Protein AF-A0A5N0VEV6-F1 (afdb_monomer)

Structure (mmCIF, N/CA/C/O backbone):
data_AF-A0A5N0VEV6-F1
#
_entry.id   AF-A0A5N0VEV6-F1
#
loop_
_atom_site.group_PDB
_atom_site.id
_atom_site.type_symbol
_atom_site.label_atom_id
_atom_site.label_alt_id
_atom_site.label_comp_id
_atom_site.label_asym_id
_atom_site.label_entity_id
_atom_site.label_seq_id
_atom_site.pdbx_PDB_ins_code
_atom_site.Cartn_x
_atom_site.Cartn_y
_atom_site.Cartn_z
_atom_site.occupancy
_atom_site.B_iso_or_equiv
_atom_site.auth_seq_id
_atom_site.auth_comp_id
_atom_site.auth_asym_id
_atom_site.auth_atom_id
_atom_site.pdbx_PDB_model_num
ATOM 1 N N . MET A 1 1 ? -2.566 -21.144 -5.642 1.00 57.41 1 MET A N 1
ATOM 2 C CA . MET A 1 1 ? -1.334 -20.906 -4.843 1.00 57.41 1 MET A CA 1
ATOM 3 C C . MET A 1 1 ? -1.536 -19.805 -3.807 1.00 57.41 1 MET A C 1
ATOM 5 O O . MET A 1 1 ? -1.207 -20.046 -2.653 1.00 57.41 1 MET A O 1
ATOM 9 N N . ALA A 1 2 ? -2.101 -18.644 -4.174 1.00 65.81 2 ALA A N 1
ATOM 10 C CA . ALA A 1 2 ? -2.424 -17.577 -3.217 1.00 65.81 2 ALA A CA 1
ATOM 11 C C . ALA A 1 2 ? -3.307 -18.071 -2.053 1.00 65.81 2 ALA A C 1
ATOM 13 O O . ALA A 1 2 ? -2.994 -17.789 -0.900 1.00 65.81 2 ALA A O 1
ATOM 14 N N . ASP A 1 3 ? -4.314 -18.900 -2.342 1.00 78.81 3 ASP A N 1
ATOM 15 C CA . ASP A 1 3 ? -5.246 -19.431 -1.331 1.00 78.81 3 ASP A CA 1
ATOM 16 C C . ASP A 1 3 ? -4.568 -20.331 -0.288 1.00 78.81 3 ASP A C 1
ATOM 18 O O . ASP A 1 3 ? -4.955 -20.350 0.878 1.00 78.81 3 ASP A O 1
ATOM 22 N N . ILE A 1 4 ? -3.513 -21.056 -0.683 1.00 84.44 4 ILE A N 1
ATOM 23 C CA . ILE A 1 4 ? -2.761 -21.932 0.229 1.00 84.44 4 ILE A CA 1
ATOM 24 C C . ILE A 1 4 ? -1.964 -21.086 1.219 1.00 84.44 4 ILE A C 1
ATOM 26 O O . ILE A 1 4 ? -2.003 -21.348 2.422 1.00 84.44 4 ILE A O 1
ATOM 30 N N . ALA A 1 5 ? -1.250 -20.074 0.717 1.00 83.44 5 ALA A N 1
ATOM 31 C CA . ALA A 1 5 ? -0.452 -19.188 1.552 1.00 83.44 5 ALA A CA 1
ATOM 32 C C . ALA A 1 5 ? -1.346 -18.389 2.513 1.00 83.44 5 ALA A C 1
ATOM 34 O O . ALA A 1 5 ? -1.052 -18.338 3.708 1.00 83.44 5 ALA A O 1
ATOM 35 N N . HIS A 1 6 ? -2.473 -17.857 2.025 1.00 83.31 6 HIS A N 1
ATOM 36 C CA . HIS A 1 6 ? -3.459 -17.163 2.858 1.00 83.31 6 HIS A CA 1
ATOM 37 C C . HIS A 1 6 ? -4.039 -18.084 3.928 1.00 83.31 6 HIS A C 1
ATOM 39 O O . HIS A 1 6 ? -3.992 -17.753 5.109 1.00 83.31 6 HIS A O 1
ATOM 45 N N . GLY A 1 7 ? -4.500 -19.279 3.548 1.00 86.94 7 GLY A N 1
ATOM 46 C CA . GLY A 1 7 ? -5.037 -20.237 4.511 1.00 86.94 7 GLY A CA 1
ATOM 47 C C . GLY A 1 7 ? -4.004 -20.671 5.557 1.00 86.94 7 GLY A C 1
ATOM 48 O O . GLY A 1 7 ? -4.348 -20.888 6.717 1.00 86.94 7 GLY A O 1
ATOM 49 N N . TYR A 1 8 ? -2.729 -20.794 5.178 1.00 88.50 8 TYR A N 1
ATOM 50 C CA . TYR A 1 8 ? -1.643 -21.070 6.121 1.00 88.50 8 TYR A CA 1
ATOM 51 C C . TYR A 1 8 ? -1.421 -19.915 7.102 1.00 88.50 8 TYR A C 1
ATOM 53 O O . TYR A 1 8 ? -1.379 -20.154 8.310 1.00 88.50 8 TYR A O 1
ATOM 61 N N . ALA A 1 9 ? -1.326 -18.683 6.597 1.00 88.38 9 ALA A N 1
ATOM 62 C CA . ALA A 1 9 ? -1.167 -17.494 7.423 1.00 88.38 9 ALA A CA 1
ATOM 63 C C . ALA A 1 9 ? -2.332 -17.347 8.409 1.00 88.38 9 ALA A C 1
ATOM 65 O O . ALA A 1 9 ? -2.093 -17.254 9.612 1.00 88.38 9 ALA A O 1
ATOM 66 N N . GLN A 1 10 ? -3.572 -17.459 7.927 1.00 88.50 10 GLN A N 1
ATOM 67 C CA . GLN A 1 10 ? -4.780 -17.346 8.740 1.00 88.50 10 GLN A CA 1
ATOM 68 C C . GLN A 1 10 ? -4.780 -18.333 9.918 1.00 88.50 10 GLN A C 1
ATOM 70 O O . GLN A 1 10 ? -4.962 -17.928 11.065 1.00 88.50 10 GLN A O 1
ATOM 75 N N . ARG A 1 11 ? -4.469 -19.615 9.676 1.00 92.62 11 ARG A N 1
ATOM 76 C CA . ARG A 1 11 ? -4.406 -20.630 10.746 1.00 92.62 11 ARG A CA 1
ATOM 77 C C . ARG A 1 11 ? -3.361 -20.312 11.815 1.00 92.62 11 ARG A C 1
ATOM 79 O O . ARG A 1 11 ? -3.541 -20.679 12.976 1.00 92.62 11 ARG A O 1
ATOM 86 N N . ILE A 1 12 ? -2.248 -19.681 11.442 1.00 90.31 12 ILE A N 1
ATOM 87 C CA . ILE A 1 12 ? -1.226 -19.266 12.408 1.00 90.31 12 ILE A CA 1
ATOM 88 C C . ILE A 1 12 ? -1.699 -18.049 13.195 1.00 90.31 12 ILE A C 1
ATOM 90 O O . ILE A 1 12 ? -1.536 -18.039 14.416 1.00 90.31 12 ILE A O 1
ATOM 94 N N . GLN A 1 13 ? -2.311 -17.059 12.541 1.00 90.50 13 GLN A N 1
ATOM 95 C CA . GLN A 1 13 ? -2.856 -15.878 13.217 1.00 90.50 13 GLN A CA 1
ATOM 96 C C . GLN A 1 13 ? -3.882 -16.279 14.280 1.00 90.50 13 GLN A C 1
ATOM 98 O O . GLN A 1 13 ? -3.735 -15.899 15.440 1.00 90.50 13 GLN A O 1
ATOM 103 N N . GLU A 1 14 ? -4.836 -17.144 13.924 1.00 90.50 14 GLU A N 1
ATOM 104 C CA . GLU A 1 14 ? -5.874 -17.650 14.833 1.00 90.50 14 GLU A CA 1
ATOM 105 C C . GLU A 1 14 ? -5.291 -18.361 16.065 1.00 90.50 14 GLU A C 1
ATOM 107 O O . GLU A 1 14 ? -5.829 -18.253 17.164 1.00 90.50 14 GLU A O 1
ATOM 112 N N . ARG A 1 15 ? -4.165 -19.071 15.911 1.00 93.19 15 ARG A N 1
ATOM 113 C CA . ARG A 1 15 ? -3.530 -19.823 17.008 1.00 93.19 15 ARG A CA 1
ATOM 114 C C . ARG A 1 15 ? -2.576 -19.005 17.869 1.00 93.19 15 ARG A C 1
ATOM 116 O O . ARG A 1 15 ? -2.283 -19.409 18.990 1.00 93.19 15 ARG A O 1
ATOM 123 N N . THR A 1 16 ? -2.020 -17.920 17.338 1.00 90.75 16 THR A N 1
ATOM 124 C CA . THR A 1 16 ? -0.895 -17.208 17.973 1.00 90.75 16 THR A CA 1
ATOM 125 C C . THR A 1 16 ? -1.204 -15.765 18.346 1.00 90.75 16 THR A C 1
ATOM 127 O O . THR A 1 16 ? -0.427 -15.172 19.100 1.00 90.75 16 THR A O 1
ATOM 130 N N . GLY A 1 17 ? -2.295 -15.204 17.816 1.00 85.69 17 GLY A N 1
ATOM 131 C CA . GLY A 1 17 ? -2.634 -13.787 17.931 1.00 85.69 17 GLY A CA 1
ATOM 132 C C . GLY A 1 17 ? -1.688 -12.863 17.159 1.00 85.69 17 GLY A C 1
ATOM 133 O O . GLY A 1 17 ? -1.726 -11.654 17.359 1.00 85.69 17 GLY A O 1
ATOM 134 N N . CYS A 1 18 ? -0.803 -13.403 16.316 1.00 88.12 18 CYS A N 1
ATOM 135 C CA . CYS A 1 18 ? 0.089 -12.594 15.494 1.00 88.12 18 CYS A CA 1
ATOM 136 C C . CYS A 1 18 ? -0.667 -11.963 14.318 1.00 88.12 18 CYS A C 1
ATOM 138 O O . CYS A 1 18 ? -1.585 -12.557 13.752 1.00 88.12 18 CYS A O 1
ATOM 140 N N . ALA A 1 19 ? -0.205 -10.796 13.885 1.00 85.50 19 ALA A N 1
ATOM 141 C CA . ALA A 1 19 ? -0.491 -10.289 12.555 1.00 85.50 19 ALA A CA 1
ATOM 142 C C . ALA A 1 19 ? 0.374 -11.029 11.523 1.00 85.50 19 ALA A C 1
ATOM 144 O O . ALA A 1 19 ? 1.512 -11.407 11.824 1.00 85.50 19 ALA A O 1
ATOM 145 N N . ALA A 1 20 ? -0.156 -11.231 10.318 1.00 86.06 20 ALA A N 1
ATOM 146 C CA . ALA A 1 20 ? 0.565 -11.846 9.213 1.00 86.06 20 ALA A CA 1
ATOM 147 C C . ALA A 1 20 ? 0.584 -10.936 7.986 1.00 86.06 20 ALA A C 1
ATOM 149 O O . ALA A 1 20 ? -0.373 -10.223 7.698 1.00 86.06 20 ALA A O 1
ATOM 150 N N . THR A 1 21 ? 1.677 -11.013 7.241 1.00 83.38 21 THR A N 1
ATOM 151 C CA . THR A 1 21 ? 1.837 -10.374 5.941 1.00 83.38 21 THR A CA 1
ATOM 152 C C . THR A 1 21 ? 2.253 -11.413 4.923 1.00 83.38 21 THR A C 1
ATOM 154 O O . THR A 1 21 ? 3.132 -12.229 5.202 1.00 83.38 21 THR A O 1
ATOM 157 N N . LEU A 1 22 ? 1.673 -11.335 3.729 1.00 84.25 22 LEU A N 1
ATOM 158 C CA . LEU A 1 22 ? 2.052 -12.149 2.587 1.00 84.25 22 LEU A CA 1
ATOM 159 C C . LEU A 1 22 ? 2.628 -11.257 1.492 1.00 84.25 22 LEU A C 1
ATOM 161 O O . LEU A 1 22 ? 1.957 -10.340 1.030 1.00 84.25 22 LEU A O 1
ATOM 165 N N . ILE A 1 23 ? 3.857 -11.546 1.069 1.00 82.31 23 ILE A N 1
ATOM 166 C CA . ILE A 1 23 ? 4.528 -10.836 -0.021 1.00 82.31 23 ILE A CA 1
ATOM 167 C C . ILE A 1 23 ? 4.823 -11.848 -1.137 1.00 82.31 23 ILE A C 1
ATOM 169 O O . ILE A 1 23 ? 5.581 -12.800 -0.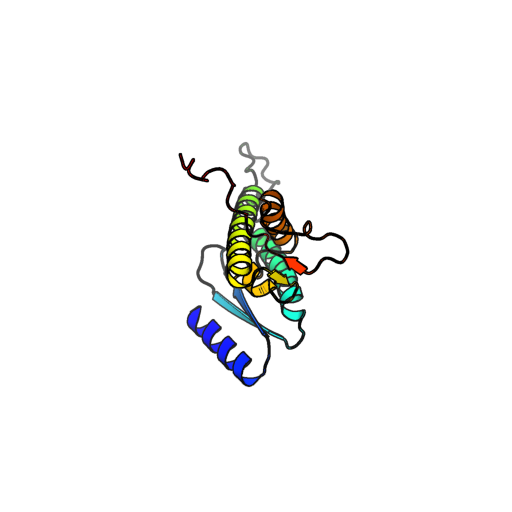914 1.00 82.31 23 ILE A O 1
ATOM 173 N N . PRO A 1 24 ? 4.231 -11.690 -2.335 1.00 80.19 24 PRO A N 1
ATOM 174 C CA . PRO A 1 24 ? 4.512 -12.576 -3.455 1.00 80.19 24 PRO A CA 1
ATOM 175 C C . PRO A 1 24 ? 5.894 -12.273 -4.040 1.00 80.19 24 PRO A C 1
ATOM 177 O O . PRO A 1 24 ? 6.145 -11.159 -4.496 1.00 80.19 24 PRO A O 1
ATOM 180 N N . VAL A 1 25 ? 6.770 -13.278 -4.106 1.00 77.81 25 VAL A N 1
ATOM 181 C CA . VAL A 1 25 ? 8.075 -13.146 -4.766 1.00 77.81 25 VAL A CA 1
ATOM 182 C C . VAL A 1 25 ? 7.988 -13.704 -6.180 1.00 77.81 25 VAL A C 1
ATOM 184 O O . VAL A 1 25 ? 7.629 -14.865 -6.385 1.00 77.81 25 VAL A O 1
ATOM 187 N N . ARG A 1 26 ? 8.291 -12.862 -7.172 1.00 75.69 26 ARG A N 1
ATOM 188 C CA . ARG A 1 26 ? 8.166 -13.179 -8.600 1.00 75.69 26 ARG A CA 1
ATOM 189 C C . ARG A 1 26 ? 9.523 -13.089 -9.291 1.00 75.69 26 ARG A C 1
ATOM 191 O O . ARG A 1 26 ? 10.266 -12.137 -9.076 1.00 75.69 26 ARG A O 1
ATOM 198 N N . ASP A 1 27 ? 9.779 -14.046 -10.178 1.00 64.88 27 ASP A N 1
ATOM 199 C CA . ASP A 1 27 ? 10.958 -14.074 -11.059 1.00 64.88 27 ASP A CA 1
ATOM 200 C C . ASP A 1 27 ? 10.963 -12.903 -12.058 1.00 64.88 27 ASP A C 1
ATOM 202 O O . ASP A 1 27 ? 11.986 -12.305 -12.358 1.00 64.88 27 ASP A O 1
ATOM 206 N N . ARG A 1 28 ? 9.775 -12.549 -12.564 1.00 65.19 28 ARG A N 1
ATOM 207 C CA . ARG A 1 28 ? 9.528 -11.372 -13.406 1.00 65.19 28 ARG A CA 1
ATOM 208 C C . ARG A 1 28 ? 8.205 -10.741 -12.996 1.00 65.19 28 ARG A C 1
ATOM 210 O O . ARG A 1 28 ? 7.294 -11.470 -12.601 1.00 65.19 28 ARG A O 1
ATOM 217 N N . ALA A 1 29 ? 8.069 -9.423 -13.142 1.00 60.88 29 ALA A N 1
ATOM 218 C CA . ALA A 1 29 ? 6.907 -8.660 -12.665 1.00 60.88 29 ALA A CA 1
ATOM 219 C C . ALA A 1 29 ? 5.543 -9.266 -13.072 1.00 60.88 29 ALA A C 1
ATOM 221 O O . ALA A 1 29 ? 4.612 -9.298 -12.263 1.00 60.88 29 ALA A O 1
ATOM 222 N N . HIS A 1 30 ? 5.460 -9.825 -14.285 1.00 62.53 30 HIS A N 1
ATOM 223 C CA . HIS A 1 30 ? 4.235 -10.373 -14.883 1.00 62.53 30 HIS A CA 1
ATOM 224 C C . HIS A 1 30 ? 4.045 -11.894 -14.712 1.00 62.53 30 HIS A C 1
ATOM 226 O O . HIS A 1 30 ? 3.101 -12.456 -15.261 1.00 62.53 30 HIS A O 1
ATOM 232 N N . LYS A 1 31 ? 4.934 -12.594 -13.993 1.00 69.75 31 LYS A N 1
ATOM 233 C CA . LYS A 1 31 ? 4.826 -14.048 -13.775 1.00 69.75 31 LYS A CA 1
ATOM 234 C C . LYS A 1 31 ? 4.126 -14.383 -12.456 1.00 69.75 31 LYS A C 1
ATOM 236 O O . LYS A 1 31 ? 4.078 -13.572 -11.533 1.00 69.75 31 LYS A O 1
ATOM 241 N N . GLN A 1 32 ? 3.611 -15.613 -12.358 1.00 70.00 32 GLN A N 1
ATOM 242 C CA . GLN A 1 32 ? 3.090 -16.140 -11.095 1.00 70.00 32 GLN A CA 1
ATOM 243 C C . GLN A 1 32 ? 4.185 -16.138 -10.008 1.00 70.00 32 GLN A C 1
ATOM 245 O O . GLN A 1 32 ? 5.363 -16.308 -10.340 1.00 70.00 32 GLN A O 1
ATOM 250 N N . PRO A 1 33 ? 3.825 -15.954 -8.722 1.00 74.25 33 PRO A N 1
ATOM 251 C CA . PRO A 1 33 ? 4.792 -16.008 -7.628 1.00 74.25 33 PRO A CA 1
ATOM 252 C C . PRO A 1 33 ? 5.513 -17.360 -7.594 1.00 74.25 33 PRO A C 1
ATOM 254 O O . PRO A 1 33 ? 4.857 -18.401 -7.613 1.00 74.25 33 PRO A O 1
ATOM 257 N N . LEU A 1 34 ? 6.846 -17.338 -7.512 1.00 81.06 34 LEU A N 1
ATOM 258 C CA . LEU A 1 34 ? 7.659 -18.540 -7.291 1.00 81.06 34 LEU A CA 1
ATOM 259 C C . LEU A 1 34 ? 7.436 -19.079 -5.877 1.00 81.06 34 LEU A C 1
ATOM 261 O O . LEU A 1 34 ? 7.321 -20.283 -5.665 1.00 81.06 34 LEU A O 1
ATOM 265 N N . TYR A 1 35 ? 7.366 -18.165 -4.913 1.00 82.88 35 TYR A N 1
ATOM 266 C CA . TYR A 1 35 ? 7.065 -18.450 -3.521 1.00 82.88 35 TYR A CA 1
ATOM 267 C C . TYR A 1 35 ? 6.449 -17.220 -2.850 1.00 82.88 35 TYR A C 1
ATOM 269 O O . TYR A 1 35 ? 6.439 -16.113 -3.397 1.00 82.88 35 TYR A O 1
ATOM 277 N N . TRP A 1 36 ? 5.915 -17.435 -1.652 1.00 84.06 36 TRP A N 1
ATOM 278 C CA . TRP A 1 36 ? 5.358 -16.388 -0.807 1.00 84.06 36 TRP A CA 1
ATOM 279 C C . TRP A 1 36 ? 6.253 -16.208 0.407 1.00 84.06 36 TRP A C 1
ATOM 281 O O . TRP A 1 36 ? 6.508 -17.167 1.136 1.00 84.06 36 TRP A O 1
ATOM 291 N N . LEU A 1 37 ? 6.719 -14.983 0.629 1.00 86.56 37 LEU A N 1
ATOM 292 C CA . LEU A 1 37 ? 7.338 -14.621 1.891 1.00 86.56 37 LEU A CA 1
ATOM 293 C C . LEU A 1 37 ? 6.215 -14.311 2.879 1.00 86.56 37 LEU A C 1
ATOM 295 O O . LEU A 1 37 ? 5.379 -13.444 2.623 1.00 86.56 37 LEU A O 1
ATOM 299 N N . VAL A 1 38 ? 6.186 -15.050 3.987 1.00 87.62 38 VAL A N 1
ATOM 300 C CA . VAL A 1 38 ? 5.190 -14.869 5.044 1.00 87.62 38 VAL A CA 1
ATOM 301 C C . VAL A 1 38 ? 5.897 -14.359 6.289 1.00 87.62 38 VAL A C 1
ATOM 303 O O . VAL A 1 38 ? 6.780 -15.027 6.826 1.00 87.62 38 VAL A O 1
ATOM 306 N N . HIS A 1 39 ? 5.511 -13.171 6.736 1.00 88.50 39 HIS A N 1
ATOM 307 C CA . HIS A 1 39 ? 6.042 -12.543 7.939 1.00 88.50 39 HIS A CA 1
ATOM 308 C C . HIS A 1 39 ? 4.968 -12.533 9.026 1.00 88.50 39 HIS A C 1
ATOM 310 O O . HIS A 1 39 ? 3.830 -12.154 8.759 1.00 88.50 39 HIS A O 1
ATOM 316 N N . PHE A 1 40 ? 5.336 -12.931 10.245 1.00 89.62 40 PHE A N 1
ATOM 317 C CA . PHE A 1 40 ? 4.457 -12.902 11.411 1.00 89.62 40 PHE A CA 1
ATOM 318 C C . PHE A 1 40 ? 5.031 -11.974 12.470 1.00 89.62 40 PHE A C 1
ATOM 320 O O . PHE A 1 40 ? 6.211 -12.064 12.802 1.00 89.62 40 PHE A O 1
ATOM 327 N N . THR A 1 41 ? 4.190 -11.121 13.043 1.00 89.44 41 THR A N 1
ATOM 328 C CA . THR A 1 41 ? 4.606 -10.194 14.096 1.00 89.44 41 THR A CA 1
ATOM 329 C C . THR A 1 41 ? 3.522 -10.013 15.146 1.00 89.44 41 THR A C 1
ATOM 331 O O . THR A 1 41 ? 2.331 -10.061 14.850 1.00 89.44 41 THR A O 1
ATOM 334 N N . ARG A 1 42 ? 3.947 -9.811 16.395 1.00 87.81 42 ARG A N 1
ATOM 335 C CA . ARG A 1 42 ? 3.076 -9.368 17.495 1.00 87.81 42 ARG A CA 1
ATOM 336 C C . ARG A 1 42 ? 3.164 -7.867 17.735 1.00 87.81 42 ARG A C 1
ATOM 338 O O . ARG A 1 42 ? 2.355 -7.327 18.478 1.00 87.81 42 ARG A O 1
ATOM 345 N N . HIS A 1 43 ? 4.173 -7.214 17.162 1.00 85.19 43 HIS A N 1
ATOM 346 C CA . HIS A 1 43 ? 4.348 -5.783 17.332 1.00 85.19 43 HIS A CA 1
ATOM 347 C C . HIS A 1 43 ? 3.310 -5.054 16.470 1.00 85.19 43 HIS A C 1
ATOM 349 O O . HIS A 1 43 ? 3.230 -5.377 15.280 1.00 85.19 43 HIS A O 1
ATOM 355 N N . PRO A 1 44 ? 2.560 -4.077 17.015 1.00 74.25 44 PRO A N 1
ATOM 356 C CA . PRO A 1 44 ? 1.525 -3.356 16.265 1.00 74.25 44 PRO A CA 1
ATOM 357 C C . PRO A 1 44 ? 2.088 -2.736 14.979 1.00 74.25 44 PRO A C 1
ATOM 359 O O . PRO A 1 44 ? 1.544 -2.926 13.896 1.00 74.25 44 PRO A O 1
ATOM 362 N N . ASP A 1 45 ? 3.273 -2.134 15.073 1.00 81.19 45 ASP A N 1
ATOM 363 C CA . ASP A 1 45 ? 3.917 -1.484 13.925 1.00 81.19 45 ASP A CA 1
ATOM 364 C C . ASP A 1 45 ? 4.652 -2.456 12.991 1.00 81.19 45 ASP A C 1
ATOM 366 O O . ASP A 1 45 ? 5.211 -2.050 11.975 1.00 81.19 45 ASP A O 1
ATOM 370 N N . GLY A 1 46 ? 4.713 -3.750 13.315 1.00 83.94 46 GLY A N 1
ATOM 371 C CA . GLY A 1 46 ? 5.537 -4.698 12.564 1.00 83.94 46 GLY A CA 1
ATOM 372 C C . GLY A 1 46 ? 5.124 -4.819 11.093 1.00 83.94 46 GLY A C 1
ATOM 373 O O . GLY A 1 46 ? 5.982 -4.994 10.228 1.00 83.94 46 GLY A O 1
ATOM 374 N N . LEU A 1 47 ? 3.825 -4.674 10.806 1.00 83.12 47 LEU A N 1
ATOM 375 C CA . LEU A 1 47 ? 3.288 -4.641 9.441 1.00 83.12 47 LEU A CA 1
ATOM 376 C C . LEU A 1 47 ? 3.745 -3.393 8.675 1.00 83.12 47 LEU A C 1
ATOM 378 O O . LEU A 1 47 ? 4.064 -3.469 7.490 1.00 83.12 47 LEU A O 1
ATOM 382 N N . TRP A 1 48 ? 3.804 -2.250 9.358 1.00 84.50 48 TRP A N 1
ATOM 383 C CA . TRP A 1 48 ? 4.224 -0.984 8.768 1.00 84.50 48 TRP A CA 1
ATOM 384 C C . TRP A 1 48 ? 5.677 -1.049 8.291 1.00 84.50 48 TRP A C 1
ATOM 386 O O . TRP A 1 48 ? 5.979 -0.741 7.138 1.00 84.50 48 TRP A O 1
ATOM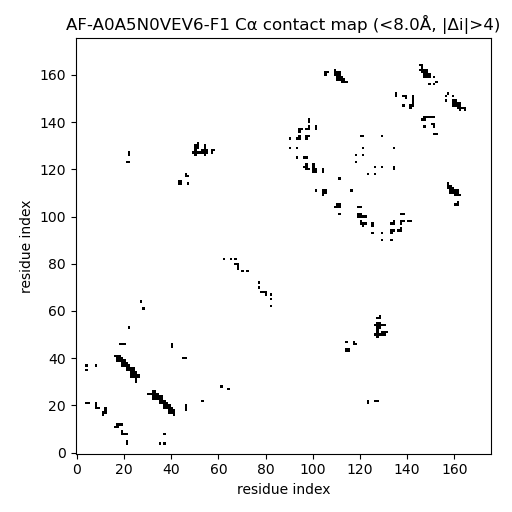 396 N N . TRP A 1 49 ? 6.571 -1.525 9.158 1.00 86.44 49 TRP A N 1
ATOM 397 C CA . TRP A 1 49 ? 8.001 -1.592 8.862 1.00 86.44 49 TRP A CA 1
ATOM 398 C C . TRP A 1 49 ? 8.338 -2.617 7.782 1.00 86.44 49 TRP A C 1
ATOM 400 O O . TRP A 1 49 ? 9.128 -2.322 6.883 1.00 86.44 49 TRP A O 1
ATOM 410 N N . ILE A 1 50 ? 7.726 -3.808 7.831 1.00 87.75 50 ILE A N 1
ATOM 411 C CA . ILE A 1 50 ? 8.006 -4.840 6.827 1.00 87.75 50 ILE A CA 1
ATOM 412 C C . ILE A 1 50 ? 7.530 -4.413 5.437 1.00 87.75 50 ILE A C 1
ATOM 414 O O . ILE A 1 50 ? 8.196 -4.725 4.452 1.00 87.75 50 ILE A O 1
ATOM 418 N N . ARG A 1 51 ? 6.427 -3.656 5.344 1.00 88.12 51 ARG A N 1
ATOM 419 C CA . ARG A 1 51 ? 5.956 -3.087 4.078 1.00 88.12 51 ARG A CA 1
ATOM 420 C C . ARG A 1 51 ? 7.008 -2.171 3.461 1.00 88.12 51 ARG A C 1
ATOM 422 O O . ARG A 1 51 ? 7.331 -2.356 2.292 1.00 88.12 51 ARG A O 1
ATOM 429 N N . ASP A 1 52 ? 7.524 -1.199 4.218 1.00 87.19 52 ASP A N 1
ATOM 430 C CA . ASP A 1 52 ? 8.497 -0.229 3.687 1.00 87.19 52 ASP A CA 1
ATOM 431 C C . ASP A 1 52 ? 9.789 -0.922 3.234 1.00 87.19 52 ASP A C 1
ATOM 433 O O . ASP A 1 52 ? 10.280 -0.681 2.130 1.00 87.19 52 ASP A O 1
ATOM 437 N N . ALA A 1 53 ? 10.292 -1.859 4.044 1.00 89.50 53 ALA A N 1
ATOM 438 C CA . ALA A 1 53 ? 11.459 -2.659 3.687 1.00 89.50 53 ALA A CA 1
ATOM 439 C C . ALA A 1 53 ? 11.222 -3.485 2.409 1.00 89.50 53 ALA A C 1
ATOM 441 O O . ALA A 1 53 ? 12.071 -3.502 1.516 1.00 89.50 53 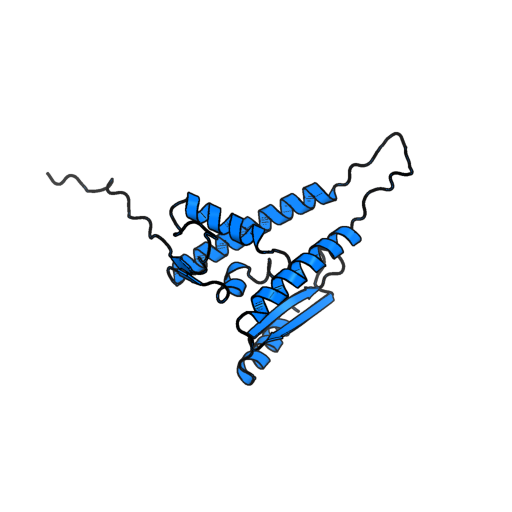ALA A O 1
ATOM 442 N N . ALA A 1 54 ? 10.058 -4.132 2.294 1.00 88.94 54 ALA A N 1
ATOM 443 C CA . ALA A 1 54 ? 9.694 -4.922 1.123 1.00 88.94 54 ALA A CA 1
ATOM 444 C C . ALA A 1 54 ? 9.536 -4.059 -0.137 1.00 88.94 54 ALA A C 1
ATOM 446 O O . ALA A 1 54 ? 10.055 -4.440 -1.182 1.00 88.94 54 ALA A O 1
ATOM 447 N N . ALA A 1 55 ? 8.910 -2.882 -0.036 1.00 88.81 55 ALA A N 1
ATOM 448 C CA . ALA A 1 55 ? 8.738 -1.956 -1.157 1.00 88.81 55 ALA A CA 1
ATOM 449 C C . ALA A 1 55 ? 10.084 -1.488 -1.728 1.00 88.81 55 ALA A C 1
ATOM 451 O O . ALA A 1 55 ? 10.284 -1.513 -2.944 1.00 88.81 55 ALA A O 1
ATOM 452 N N . ARG A 1 56 ? 11.041 -1.143 -0.855 1.00 90.00 56 ARG A N 1
ATOM 453 C CA . ARG A 1 56 ? 12.412 -0.783 -1.255 1.00 90.00 56 ARG A CA 1
ATOM 454 C C . ARG A 1 56 ? 13.118 -1.942 -1.948 1.00 90.00 56 ARG A C 1
ATOM 456 O O . ARG A 1 56 ? 13.654 -1.768 -3.036 1.00 90.00 56 ARG A O 1
ATOM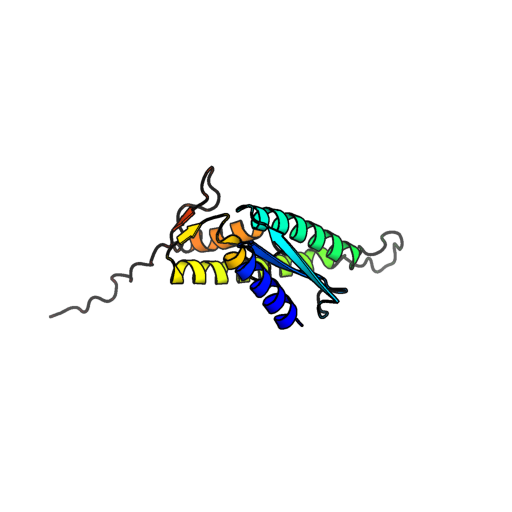 463 N N . ALA A 1 57 ? 13.077 -3.130 -1.346 1.00 88.69 57 ALA A N 1
ATOM 464 C CA . ALA A 1 57 ? 13.684 -4.320 -1.935 1.00 88.69 57 ALA A CA 1
ATOM 465 C C . ALA A 1 57 ? 13.057 -4.666 -3.297 1.00 88.69 57 ALA A C 1
ATOM 467 O O . ALA A 1 57 ? 13.766 -5.047 -4.225 1.00 88.69 57 ALA A O 1
ATOM 468 N N . ALA A 1 58 ? 11.740 -4.501 -3.439 1.00 87.06 58 ALA A N 1
ATOM 469 C CA . ALA A 1 58 ? 11.033 -4.760 -4.683 1.00 87.06 58 ALA A CA 1
ATOM 470 C C . ALA A 1 58 ? 11.410 -3.754 -5.783 1.00 87.06 58 ALA A C 1
ATOM 472 O O . ALA A 1 58 ? 11.573 -4.163 -6.931 1.00 87.06 58 ALA A O 1
ATOM 473 N N . ALA A 1 59 ? 11.587 -2.472 -5.448 1.00 88.38 59 ALA A N 1
ATOM 474 C CA . ALA A 1 59 ? 12.060 -1.457 -6.390 1.00 88.38 59 ALA A CA 1
ATOM 475 C C . ALA A 1 59 ? 13.474 -1.773 -6.907 1.00 88.38 59 ALA A C 1
ATOM 477 O O . ALA A 1 59 ? 13.689 -1.804 -8.119 1.00 88.38 59 ALA A O 1
ATOM 478 N N . GLU A 1 60 ? 14.403 -2.105 -6.005 1.00 89.06 60 GLU A N 1
ATOM 479 C CA . GLU A 1 60 ? 15.767 -2.516 -6.366 1.00 89.06 60 GLU A CA 1
ATOM 480 C C . GLU A 1 60 ? 15.772 -3.789 -7.221 1.00 89.06 60 GLU A C 1
ATOM 482 O O . GLU A 1 60 ? 16.461 -3.863 -8.238 1.00 89.06 60 GLU A O 1
ATOM 487 N N . TRP A 1 61 ? 14.951 -4.783 -6.866 1.00 85.56 61 TRP A N 1
ATOM 488 C CA . TRP A 1 61 ? 14.818 -6.011 -7.649 1.00 85.56 61 TRP A CA 1
ATOM 489 C C . TRP A 1 61 ? 14.300 -5.740 -9.063 1.00 85.56 61 TRP A C 1
ATOM 491 O O . TRP A 1 61 ? 14.860 -6.243 -10.035 1.00 85.56 61 TRP A O 1
ATOM 501 N N . ARG A 1 62 ? 13.261 -4.907 -9.203 1.00 87.12 62 ARG A N 1
ATOM 502 C CA . ARG A 1 62 ? 12.744 -4.513 -10.520 1.00 87.12 62 ARG A CA 1
ATOM 503 C C . ARG A 1 62 ? 13.818 -3.822 -11.351 1.00 87.12 62 ARG A C 1
ATOM 505 O O . ARG A 1 62 ? 13.942 -4.140 -12.533 1.00 87.12 62 ARG A O 1
ATOM 512 N N . ARG A 1 63 ? 14.606 -2.932 -10.738 1.00 88.00 63 ARG A N 1
ATOM 513 C CA . ARG A 1 63 ? 15.714 -2.256 -11.417 1.00 88.00 63 ARG A CA 1
ATOM 514 C C . ARG A 1 63 ? 16.792 -3.239 -11.860 1.00 88.00 63 ARG A C 1
ATOM 516 O O . ARG A 1 63 ? 17.262 -3.158 -12.987 1.00 88.00 63 ARG A O 1
ATOM 523 N N . TYR A 1 64 ? 17.137 -4.204 -11.017 1.00 85.44 64 TYR A N 1
ATOM 524 C CA . TYR A 1 64 ? 18.087 -5.258 -11.365 1.00 85.44 64 TYR A CA 1
ATOM 525 C C . TYR A 1 64 ? 17.605 -6.125 -12.541 1.00 85.44 64 TYR A C 1
ATOM 527 O O . TYR A 1 64 ? 18.397 -6.483 -13.408 1.00 85.44 64 TYR A O 1
ATOM 535 N N . CYS A 1 65 ? 16.308 -6.440 -12.609 1.00 80.88 65 CYS A N 1
ATOM 536 C CA . CYS A 1 65 ? 15.730 -7.206 -13.718 1.00 80.88 65 CYS A CA 1
ATOM 537 C C . CYS A 1 65 ? 15.662 -6.437 -15.048 1.00 80.88 65 CYS A C 1
ATOM 539 O O . CYS A 1 65 ? 15.527 -7.072 -16.094 1.00 80.88 65 CYS A O 1
ATOM 541 N N . SER A 1 66 ? 15.715 -5.105 -15.009 1.00 82.38 66 SER A N 1
ATOM 542 C CA . SER A 1 66 ? 15.709 -4.222 -16.178 1.00 82.38 6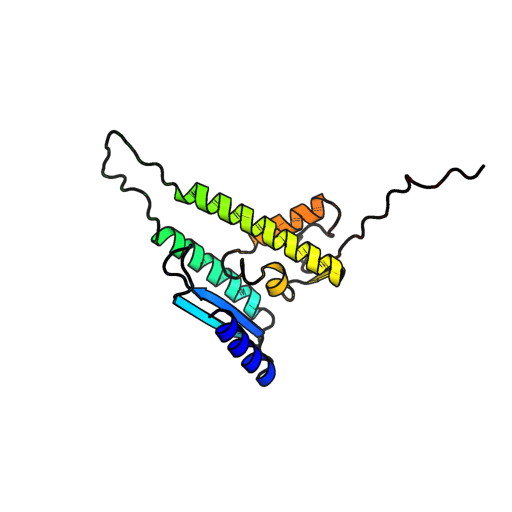6 SER A CA 1
ATOM 543 C C . SER A 1 66 ? 16.870 -3.230 -16.062 1.00 82.38 66 SER A C 1
ATOM 545 O O . SER A 1 66 ? 16.647 -2.044 -15.771 1.00 82.38 66 SER A O 1
ATOM 547 N N . PRO A 1 67 ? 18.117 -3.721 -16.206 1.00 80.25 67 PRO A N 1
ATOM 548 C CA . PRO A 1 67 ? 19.289 -2.870 -16.112 1.00 80.25 67 PRO A CA 1
ATOM 549 C C . PRO A 1 67 ? 19.260 -1.821 -17.232 1.00 80.25 67 PRO A C 1
ATOM 551 O O . PRO A 1 67 ? 18.684 -2.077 -18.294 1.00 80.25 67 PRO A O 1
ATOM 554 N N . PRO A 1 68 ? 19.861 -0.641 -17.003 1.00 81.31 68 PRO A N 1
ATOM 555 C CA . PRO A 1 68 ? 19.952 0.374 -18.039 1.00 81.31 68 PRO A CA 1
ATOM 556 C C . PRO A 1 68 ? 20.686 -0.184 -19.270 1.00 81.31 68 PRO A C 1
ATOM 558 O O . PRO A 1 68 ? 21.555 -1.047 -19.119 1.00 81.31 68 PRO A O 1
ATOM 561 N N . PRO A 1 69 ? 20.356 0.300 -20.477 1.00 77.81 69 PRO A N 1
ATOM 562 C CA . PRO A 1 69 ? 21.073 -0.076 -21.688 1.00 77.81 69 PRO A CA 1
ATOM 563 C C . PRO A 1 69 ? 22.559 0.297 -21.573 1.00 77.81 69 PRO A C 1
ATOM 565 O O . PRO A 1 69 ? 22.899 1.333 -20.997 1.00 77.81 69 PRO A O 1
ATOM 568 N N . ASP A 1 70 ? 23.443 -0.552 -22.109 1.00 73.56 70 ASP A N 1
ATOM 569 C CA . ASP A 1 70 ? 24.894 -0.333 -22.071 1.00 73.56 70 ASP A CA 1
ATOM 570 C C . ASP A 1 70 ? 25.261 0.977 -22.779 1.00 73.56 70 ASP A C 1
ATOM 572 O O . ASP A 1 70 ? 25.146 1.100 -23.999 1.00 73.56 70 ASP A O 1
ATOM 576 N N . THR A 1 71 ? 25.759 1.950 -22.016 1.00 62.84 71 THR A N 1
ATOM 577 C CA . THR A 1 71 ? 26.188 3.256 -22.540 1.00 62.84 71 THR A CA 1
ATOM 578 C C . THR A 1 71 ? 27.533 3.204 -23.270 1.00 62.84 71 THR A C 1
ATOM 580 O O . THR A 1 71 ? 27.950 4.207 -23.838 1.00 62.84 71 THR A O 1
ATOM 583 N N . GLU A 1 72 ? 28.233 2.063 -23.257 1.00 58.72 72 GLU A N 1
ATOM 584 C CA . GLU A 1 72 ? 29.512 1.879 -23.964 1.00 58.72 72 GLU A CA 1
ATOM 585 C C . GLU A 1 72 ? 29.343 1.563 -25.458 1.00 58.72 72 GLU A C 1
ATOM 587 O O . GLU A 1 72 ? 30.285 1.716 -26.236 1.00 58.72 72 GLU A O 1
ATOM 592 N N . GLN A 1 73 ? 28.145 1.161 -25.890 1.00 53.94 73 GLN A N 1
ATOM 593 C CA . GLN A 1 73 ? 27.818 1.051 -27.307 1.00 53.94 73 GLN A CA 1
ATOM 594 C C . GLN A 1 73 ? 27.202 2.369 -27.770 1.00 53.94 73 GLN A C 1
ATOM 596 O O . GLN A 1 73 ? 25.986 2.494 -27.896 1.00 53.94 73 GLN A O 1
ATOM 601 N N . ASP A 1 74 ? 28.068 3.347 -28.041 1.00 52.03 74 ASP A N 1
ATOM 602 C CA . ASP A 1 74 ? 27.747 4.633 -28.678 1.00 52.03 74 ASP A CA 1
ATOM 603 C C . ASP A 1 74 ? 27.394 4.411 -30.169 1.00 52.03 74 ASP A C 1
ATOM 605 O O . ASP A 1 74 ? 28.048 4.872 -31.106 1.00 52.03 74 ASP A O 1
ATOM 609 N N . GLY A 1 75 ? 26.409 3.542 -30.399 1.00 60.66 75 GLY A N 1
ATOM 610 C CA . GLY A 1 75 ? 25.836 3.239 -31.696 1.00 60.66 75 GLY A CA 1
ATOM 611 C C . GLY A 1 75 ? 24.744 4.245 -32.039 1.00 60.66 75 GLY A C 1
ATOM 612 O O . GLY A 1 75 ? 24.123 4.841 -31.166 1.00 60.66 75 GLY A O 1
ATOM 613 N N . LEU A 1 76 ? 24.457 4.379 -33.334 1.00 58.31 76 LEU A N 1
ATOM 614 C CA . LEU A 1 76 ? 23.482 5.312 -33.924 1.00 58.31 76 LEU A CA 1
ATOM 615 C C . LEU A 1 76 ? 22.049 5.230 -33.335 1.00 58.31 76 LEU A C 1
ATOM 617 O O . LEU A 1 76 ? 21.214 6.080 -33.633 1.00 58.31 76 LEU A O 1
ATOM 621 N N . PHE A 1 77 ? 21.768 4.228 -32.498 1.00 61.81 77 PHE A N 1
ATOM 622 C CA . PHE A 1 77 ? 20.531 4.057 -31.745 1.00 61.81 77 PHE A CA 1
ATOM 623 C C . PHE A 1 77 ? 20.850 3.952 -30.248 1.00 61.81 77 PHE A C 1
ATOM 625 O O . PHE A 1 77 ? 20.900 2.851 -29.700 1.00 61.81 77 PHE A O 1
ATOM 632 N N . SER A 1 78 ? 21.070 5.087 -29.579 1.00 60.16 78 SER A N 1
ATOM 633 C CA . SER A 1 78 ? 21.046 5.125 -28.114 1.00 60.16 78 SER A CA 1
ATOM 634 C C . SER A 1 78 ? 19.644 4.716 -27.661 1.00 60.16 78 SER A C 1
ATOM 636 O O . SER A 1 78 ? 18.671 5.431 -27.903 1.00 60.16 78 SER A O 1
ATOM 638 N N . LEU A 1 79 ? 19.520 3.530 -27.070 1.00 68.88 79 LEU A N 1
ATOM 639 C CA . LEU A 1 79 ? 18.262 3.076 -26.491 1.00 68.88 79 LEU A CA 1
ATOM 640 C C . LEU A 1 79 ? 18.031 3.864 -25.201 1.00 68.88 79 LEU A C 1
ATOM 642 O O . LEU A 1 79 ? 18.881 3.862 -24.314 1.00 68.88 79 LEU A O 1
ATOM 646 N N . GLU A 1 80 ? 16.904 4.565 -25.112 1.00 80.00 80 GLU A N 1
ATOM 647 C CA . GLU A 1 80 ? 16.470 5.179 -23.861 1.00 80.00 80 GLU A CA 1
ATOM 648 C C . GLU A 1 80 ? 16.035 4.077 -22.890 1.00 80.00 80 GLU A C 1
ATOM 650 O O . GLU A 1 80 ? 15.427 3.084 -23.292 1.00 80.00 80 GLU A O 1
ATOM 655 N N . ASP A 1 81 ? 16.382 4.230 -21.616 1.00 84.75 81 ASP A N 1
ATOM 656 C CA . ASP A 1 81 ? 15.982 3.298 -20.569 1.00 84.75 81 ASP A CA 1
ATOM 657 C C . ASP A 1 81 ? 14.467 3.415 -20.326 1.00 84.75 81 ASP A C 1
ATOM 659 O O . ASP A 1 81 ? 14.024 4.457 -19.841 1.00 84.75 81 ASP A O 1
ATOM 663 N N . PRO A 1 82 ? 13.651 2.387 -20.628 1.00 83.38 82 PRO A N 1
ATOM 664 C CA . PRO A 1 82 ? 12.203 2.465 -20.439 1.00 83.38 82 PRO A CA 1
ATOM 665 C C . PRO A 1 82 ? 11.795 2.368 -18.960 1.00 83.38 82 PRO A C 1
ATOM 667 O O . PRO A 1 82 ? 10.659 2.687 -18.605 1.00 83.38 82 PRO A O 1
ATOM 670 N N . PHE A 1 83 ? 12.707 1.939 -18.079 1.00 87.06 83 PHE A N 1
ATOM 671 C CA . PHE A 1 83 ? 12.408 1.642 -16.681 1.00 87.06 83 PHE A CA 1
ATOM 672 C C . PHE A 1 83 ? 11.763 2.803 -15.902 1.00 87.06 83 PHE A C 1
ATOM 674 O O . PHE A 1 83 ? 10.807 2.543 -15.168 1.00 87.06 83 PHE A O 1
ATOM 681 N N . PRO A 1 84 ? 12.218 4.070 -16.019 1.00 88.75 84 PRO A N 1
ATOM 682 C CA . PRO A 1 84 ? 11.623 5.176 -15.272 1.00 88.75 84 PRO A CA 1
ATOM 683 C C . PRO A 1 84 ? 10.151 5.413 -15.623 1.00 88.75 84 PRO A C 1
ATOM 685 O O . PRO A 1 84 ? 9.344 5.593 -14.712 1.00 88.75 84 PRO A O 1
ATOM 688 N N . ALA A 1 85 ? 9.798 5.361 -16.911 1.00 87.81 85 ALA A N 1
ATOM 689 C CA . ALA A 1 85 ? 8.423 5.552 -17.371 1.00 87.81 85 ALA A CA 1
ATOM 690 C C . ALA A 1 85 ? 7.517 4.398 -16.912 1.00 87.81 85 ALA A C 1
ATOM 692 O O . ALA A 1 85 ? 6.451 4.632 -16.346 1.00 87.81 85 ALA A O 1
ATOM 693 N N . GLU A 1 86 ? 7.977 3.149 -17.052 1.00 88.50 86 GLU A N 1
ATOM 694 C CA . GLU A 1 86 ? 7.233 1.985 -16.554 1.00 88.50 86 GLU A CA 1
ATOM 695 C C . GLU A 1 86 ? 7.013 2.033 -15.035 1.00 88.50 86 GLU A C 1
ATOM 697 O O . GLU A 1 86 ? 5.962 1.631 -14.528 1.00 88.50 86 GLU A O 1
ATOM 702 N N . GLU A 1 87 ? 8.013 2.483 -14.274 1.00 89.06 87 GLU A N 1
ATOM 703 C CA . GLU A 1 87 ? 7.897 2.586 -12.822 1.00 89.06 87 GLU A CA 1
ATOM 704 C C . GLU A 1 87 ? 6.966 3.738 -12.414 1.00 89.06 87 GLU A C 1
ATOM 706 O O . GLU A 1 87 ? 6.246 3.605 -11.425 1.00 89.06 87 GLU A O 1
ATOM 711 N N . GLU A 1 88 ? 6.913 4.834 -13.173 1.00 90.69 88 GLU A N 1
ATOM 712 C CA . GLU A 1 88 ? 5.942 5.913 -12.961 1.00 90.69 88 GLU A CA 1
ATOM 713 C C . GLU A 1 88 ? 4.499 5.436 -13.189 1.00 90.69 88 GLU A C 1
ATOM 715 O O . GLU A 1 88 ? 3.644 5.646 -12.324 1.00 90.69 88 GLU A O 1
ATOM 720 N N . GLU A 1 89 ? 4.235 4.710 -14.278 1.00 91.56 89 GLU A N 1
ATOM 721 C CA . GLU A 1 89 ? 2.919 4.114 -14.555 1.00 91.56 89 GLU A CA 1
ATOM 722 C C . GLU A 1 89 ? 2.478 3.148 -13.443 1.00 91.56 89 GLU A C 1
ATOM 724 O O . GLU A 1 89 ? 1.324 3.161 -12.993 1.00 91.56 89 GLU A O 1
ATOM 729 N N . ARG A 1 90 ? 3.409 2.329 -12.935 1.00 91.12 90 ARG A N 1
ATOM 730 C CA . ARG A 1 90 ? 3.150 1.442 -11.790 1.00 91.12 90 ARG A CA 1
ATOM 731 C C . ARG A 1 90 ? 2.835 2.231 -10.526 1.00 91.12 90 ARG A C 1
ATOM 733 O O . ARG A 1 90 ? 1.879 1.895 -9.831 1.00 91.12 90 ARG A O 1
ATOM 740 N N . GLN A 1 91 ? 3.609 3.276 -10.236 1.00 93.00 91 GLN A N 1
ATOM 741 C CA . GLN A 1 91 ? 3.378 4.135 -9.075 1.00 93.00 91 GLN A CA 1
ATOM 742 C C . GLN A 1 91 ? 2.007 4.813 -9.144 1.00 93.00 91 GLN A C 1
ATOM 744 O O . GLN A 1 91 ? 1.313 4.848 -8.128 1.00 93.00 91 GLN A O 1
ATOM 749 N N . ALA A 1 92 ? 1.591 5.290 -10.320 1.00 94.19 92 ALA A N 1
ATOM 750 C CA . ALA A 1 92 ? 0.255 5.842 -10.530 1.00 94.19 92 ALA A CA 1
ATOM 751 C C . ALA A 1 92 ? -0.834 4.793 -10.248 1.00 94.19 92 ALA A C 1
ATOM 753 O O . ALA A 1 92 ? -1.730 5.042 -9.443 1.00 94.19 92 ALA A O 1
ATOM 754 N N . THR A 1 93 ? -0.675 3.585 -10.796 1.00 94.69 93 THR A N 1
ATOM 755 C CA . THR A 1 93 ? -1.598 2.463 -10.561 1.00 94.69 93 THR A CA 1
ATOM 756 C C . THR A 1 93 ? -1.720 2.120 -9.071 1.00 94.69 93 THR A C 1
ATOM 758 O O . THR A 1 93 ? -2.816 1.868 -8.573 1.00 94.69 93 THR A O 1
ATOM 761 N N . TRP A 1 94 ? -0.614 2.119 -8.319 1.00 94.94 94 TRP A N 1
ATOM 762 C CA . TRP A 1 94 ? -0.660 1.853 -6.877 1.00 94.94 94 TRP A CA 1
ATOM 763 C C . TRP A 1 94 ? -1.413 2.932 -6.110 1.00 94.94 94 TRP A C 1
ATOM 765 O O . TRP A 1 94 ? -2.142 2.604 -5.179 1.00 94.94 94 TRP A O 1
ATOM 775 N N . VAL A 1 95 ? -1.242 4.201 -6.483 1.00 96.31 95 VAL A N 1
ATOM 776 C CA . VAL A 1 95 ? -1.982 5.305 -5.862 1.00 96.31 95 VAL A CA 1
ATOM 777 C C . VAL A 1 95 ? -3.481 5.118 -6.085 1.00 96.31 95 VAL A C 1
ATOM 779 O O . VAL A 1 95 ? -4.229 5.234 -5.120 1.00 96.31 95 VAL A O 1
ATOM 782 N N . ASP A 1 96 ? -3.904 4.760 -7.298 1.00 96.44 96 ASP A N 1
ATOM 783 C CA . ASP A 1 96 ? -5.318 4.540 -7.623 1.00 96.44 96 ASP A CA 1
ATOM 784 C C . ASP A 1 96 ? -5.922 3.378 -6.812 1.00 96.44 96 ASP A C 1
ATOM 786 O O . ASP A 1 96 ? -7.016 3.503 -6.259 1.00 96.44 96 ASP A O 1
ATOM 790 N N . ILE A 1 97 ? -5.188 2.266 -6.671 1.00 95.50 97 ILE A N 1
ATOM 791 C CA . ILE A 1 97 ? -5.618 1.115 -5.858 1.00 95.50 97 ILE A CA 1
ATOM 792 C C . ILE A 1 97 ? -5.745 1.505 -4.378 1.00 95.50 97 ILE A C 1
ATOM 794 O O . ILE A 1 97 ? -6.771 1.237 -3.753 1.00 95.50 97 ILE A O 1
ATOM 798 N N . ILE A 1 98 ? -4.726 2.166 -3.817 1.00 96.06 98 ILE A N 1
ATOM 799 C CA . ILE A 1 98 ? -4.720 2.585 -2.405 1.00 96.06 98 ILE A CA 1
ATOM 800 C C . ILE A 1 98 ? -5.844 3.589 -2.129 1.00 96.06 98 ILE A C 1
ATOM 802 O O . ILE A 1 98 ? -6.472 3.551 -1.074 1.00 96.06 98 ILE A O 1
ATOM 806 N N . GLU A 1 99 ? -6.113 4.493 -3.068 1.00 96.31 99 GLU A N 1
ATOM 807 C CA . GLU A 1 99 ? -7.213 5.449 -2.984 1.00 96.31 99 GLU A CA 1
ATOM 808 C C . GLU A 1 99 ? -8.574 4.739 -2.954 1.00 96.31 99 GLU A C 1
ATOM 810 O O . GLU A 1 99 ? -9.417 5.077 -2.122 1.00 96.31 99 GLU A O 1
ATOM 815 N N . GLY A 1 100 ? -8.770 3.723 -3.803 1.00 96.38 100 GLY A N 1
ATOM 816 C CA . GLY A 1 100 ? -9.956 2.864 -3.789 1.00 96.38 100 GLY A CA 1
ATOM 817 C C . GLY A 1 100 ? -10.160 2.179 -2.437 1.00 96.38 100 GLY A C 1
ATOM 818 O O . GLY A 1 100 ? -11.203 2.354 -1.808 1.00 96.38 100 GLY A O 1
ATOM 819 N N . HIS A 1 101 ? -9.130 1.503 -1.926 1.00 95.88 101 HIS A N 1
ATOM 820 C CA . HIS A 1 101 ? -9.192 0.861 -0.611 1.00 95.88 101 HIS A CA 1
ATOM 821 C C . HIS A 1 101 ? -9.445 1.862 0.522 1.00 95.88 101 HIS A C 1
ATOM 823 O O . HIS A 1 101 ? -10.223 1.592 1.435 1.00 95.88 101 HIS A O 1
ATOM 829 N N . ALA A 1 102 ? -8.830 3.046 0.473 1.00 94.69 102 ALA A N 1
ATOM 830 C CA . ALA A 1 102 ? -9.077 4.096 1.454 1.00 94.69 102 ALA A CA 1
ATOM 831 C C . ALA A 1 102 ? -10.539 4.566 1.430 1.00 94.69 102 ALA A C 1
ATOM 833 O O . ALA A 1 102 ? -11.122 4.767 2.498 1.00 94.69 102 ALA A O 1
ATOM 834 N N . ARG A 1 103 ? -11.164 4.690 0.250 1.00 95.44 103 ARG A N 1
ATOM 835 C CA . ARG A 1 103 ? -12.605 4.977 0.147 1.00 95.44 103 ARG A CA 1
ATOM 836 C C . ARG A 1 103 ? -13.446 3.870 0.770 1.00 95.44 103 ARG A C 1
ATOM 838 O O . ARG A 1 103 ? -14.370 4.190 1.512 1.00 95.44 103 ARG A O 1
ATOM 845 N N . ASP A 1 104 ? -13.110 2.606 0.536 1.00 94.56 104 ASP A N 1
ATOM 846 C CA . ASP A 1 104 ? -13.837 1.473 1.117 1.00 94.56 104 ASP A CA 1
ATOM 847 C C . ASP A 1 104 ? -13.730 1.458 2.648 1.00 94.56 104 ASP A C 1
ATOM 849 O O . ASP A 1 104 ? -14.738 1.333 3.350 1.00 94.56 104 ASP A O 1
ATOM 853 N N . VAL A 1 105 ? -12.526 1.679 3.184 1.00 94.06 105 VAL A N 1
ATOM 854 C CA . VAL A 1 105 ? -12.287 1.787 4.630 1.00 94.06 105 VAL A CA 1
ATOM 855 C C . VAL A 1 105 ? -13.093 2.938 5.237 1.00 94.06 105 VAL A C 1
ATOM 857 O O . VAL A 1 105 ? -13.758 2.757 6.261 1.00 94.06 105 VAL A O 1
ATOM 860 N N . LEU A 1 106 ? -13.088 4.111 4.599 1.00 92.75 106 LEU A N 1
ATOM 861 C CA . LEU A 1 106 ? -13.875 5.263 5.044 1.00 92.75 106 LEU A CA 1
ATOM 862 C C . LEU A 1 106 ? -15.381 5.015 4.923 1.00 92.75 106 LEU A C 1
ATOM 864 O O . LEU A 1 106 ? -16.125 5.391 5.823 1.00 92.75 106 LEU A O 1
ATOM 868 N N . GLY A 1 107 ? -15.840 4.358 3.860 1.00 91.12 107 GLY A N 1
ATOM 869 C CA . GLY A 1 107 ? -17.245 4.005 3.671 1.00 91.12 107 GLY A CA 1
ATOM 870 C C . GLY A 1 107 ? -17.747 3.023 4.730 1.00 91.12 107 GLY A C 1
ATOM 871 O O . GLY A 1 107 ? -18.858 3.177 5.237 1.00 91.12 107 GLY A O 1
ATOM 872 N N . ALA A 1 108 ? -16.914 2.053 5.112 1.00 91.25 108 ALA A N 1
ATOM 873 C CA . ALA A 1 108 ? -17.257 1.035 6.099 1.00 91.25 108 ALA A CA 1
ATOM 874 C C . ALA A 1 108 ? -17.164 1.537 7.550 1.00 91.25 108 ALA A C 1
ATOM 876 O O . ALA A 1 108 ? -18.014 1.205 8.376 1.00 91.25 108 ALA A O 1
ATOM 877 N N . ARG A 1 109 ? -16.118 2.307 7.884 1.00 92.12 109 ARG A N 1
ATOM 878 C CA . ARG A 1 109 ? -15.767 2.654 9.276 1.00 92.12 109 ARG A CA 1
ATOM 879 C C . ARG A 1 109 ? -15.822 4.149 9.585 1.00 92.12 109 ARG A C 1
ATOM 881 O O . ARG A 1 109 ? -15.771 4.524 10.754 1.00 92.12 109 ARG A O 1
ATOM 888 N N . GLY A 1 110 ? -15.896 5.009 8.573 1.00 90.38 110 GLY A N 1
ATOM 889 C CA . GLY A 1 110 ? -15.879 6.468 8.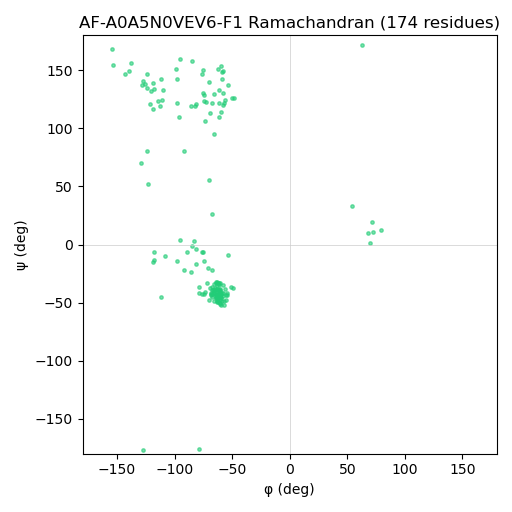722 1.00 90.38 110 GLY A CA 1
ATOM 890 C C . GLY A 1 110 ? -14.533 7.047 9.162 1.00 90.38 110 GLY A C 1
ATOM 891 O O . GLY A 1 110 ? -14.432 8.255 9.363 1.00 90.38 110 GLY A O 1
ATOM 892 N N . ARG A 1 111 ? -13.498 6.219 9.339 1.00 92.81 111 ARG A N 1
ATOM 893 C CA . ARG A 1 111 ? -12.173 6.643 9.799 1.00 92.81 111 ARG A CA 1
ATOM 894 C C . ARG A 1 111 ? -11.075 5.709 9.306 1.00 92.81 111 ARG A C 1
ATOM 896 O O . ARG A 1 111 ? -11.323 4.524 9.106 1.00 92.81 111 ARG A O 1
ATOM 903 N N . ILE A 1 112 ? -9.871 6.257 9.207 1.00 92.75 112 ILE A N 1
ATOM 904 C CA . ILE A 1 112 ? -8.607 5.560 8.975 1.00 92.75 112 ILE A CA 1
ATOM 905 C C . ILE A 1 112 ? -7.683 5.858 10.164 1.00 92.75 112 ILE A C 1
ATOM 907 O O . ILE A 1 112 ? -7.527 7.014 10.556 1.00 92.75 112 ILE A O 1
ATOM 911 N N . SER A 1 113 ? -7.061 4.833 10.734 1.00 89.56 113 SER A N 1
ATOM 912 C CA . SER A 1 113 ? -6.036 4.909 11.780 1.00 89.56 113 SER A CA 1
ATOM 913 C C . SER A 1 113 ? -4.752 4.249 11.287 1.00 89.56 113 SER A C 1
ATOM 915 O O . SER A 1 113 ? -4.747 3.085 10.898 1.00 89.56 113 SER A O 1
ATOM 917 N N . LEU A 1 114 ? -3.663 5.010 11.255 1.00 86.88 114 LEU A N 1
ATOM 918 C CA . LEU A 1 114 ? -2.325 4.510 10.975 1.00 86.88 114 LEU A CA 1
ATOM 919 C C . LEU A 1 114 ? -1.581 4.292 12.300 1.00 86.88 114 LEU A C 1
ATOM 921 O O . LEU A 1 114 ? -1.689 5.144 13.178 1.00 86.88 114 LEU A O 1
ATOM 925 N N . PRO A 1 115 ? -0.766 3.230 12.420 1.00 84.75 115 PRO A N 1
ATOM 926 C CA . PRO A 1 115 ? -0.437 2.245 11.387 1.00 84.75 115 PRO A CA 1
ATOM 927 C C . PRO A 1 115 ? -1.440 1.084 11.253 1.00 84.75 115 PRO A C 1
ATOM 929 O O . PRO A 1 115 ? -1.239 0.228 10.392 1.00 84.75 115 PRO A O 1
ATOM 932 N N . GLU A 1 116 ? -2.497 1.026 12.065 1.00 83.94 116 GLU A N 1
ATOM 933 C CA . GLU A 1 116 ? -3.355 -0.159 12.210 1.00 83.94 116 GLU A CA 1
ATOM 934 C C . GLU A 1 116 ? -4.046 -0.583 10.906 1.00 83.94 116 GLU A C 1
ATOM 936 O O . GLU A 1 116 ? -4.059 -1.766 10.567 1.00 83.94 116 GLU A O 1
ATOM 941 N N . ASP A 1 117 ? -4.558 0.376 10.136 1.00 87.75 117 ASP A N 1
ATOM 942 C CA . ASP A 1 117 ? -5.282 0.124 8.887 1.00 87.75 117 ASP A CA 1
ATOM 943 C C . ASP A 1 117 ? -4.348 -0.077 7.683 1.00 87.75 117 ASP A C 1
ATOM 945 O O . ASP A 1 117 ? -4.815 -0.263 6.561 1.00 87.75 117 ASP A O 1
ATOM 949 N N . ALA A 1 118 ? -3.022 -0.066 7.867 1.00 84.50 118 ALA A N 1
ATOM 950 C CA . ALA A 1 118 ? -2.075 -0.125 6.754 1.00 84.50 118 ALA A CA 1
ATOM 951 C C . ALA A 1 118 ? -2.274 -1.352 5.852 1.00 84.50 118 ALA A C 1
ATOM 953 O O . ALA A 1 118 ? -2.156 -1.240 4.636 1.00 84.50 118 ALA A O 1
ATOM 954 N N . TYR A 1 119 ? -2.595 -2.522 6.406 1.00 84.44 119 TYR A N 1
ATOM 955 C CA . TYR A 1 119 ? -2.827 -3.701 5.570 1.00 84.44 119 TYR A CA 1
ATOM 956 C C . TYR A 1 119 ? -4.067 -3.542 4.679 1.00 84.44 119 TYR A C 1
ATOM 958 O O . TYR A 1 119 ? -4.010 -3.871 3.497 1.00 84.44 119 TYR A O 1
ATOM 966 N N . GLU A 1 120 ? -5.151 -2.982 5.218 1.00 89.00 120 GLU A N 1
ATOM 967 C CA . GLU A 1 120 ? -6.392 -2.743 4.473 1.00 89.00 120 GLU A CA 1
ATOM 968 C C . GLU A 1 120 ? -6.220 -1.647 3.416 1.00 89.00 120 GLU A C 1
ATOM 970 O O . GLU A 1 120 ? -6.728 -1.781 2.312 1.00 89.00 120 GLU A O 1
ATOM 975 N N . LEU A 1 121 ? -5.446 -0.600 3.715 1.00 91.56 121 LEU A N 1
ATOM 976 C CA . LEU A 1 121 ? -5.190 0.498 2.778 1.00 91.56 121 LEU A CA 1
ATOM 977 C C . LEU A 1 121 ? -4.333 0.066 1.586 1.00 91.56 121 LEU A C 1
ATOM 979 O O . LEU A 1 121 ? -4.605 0.443 0.451 1.00 91.56 121 LEU A O 1
ATOM 983 N N . PHE A 1 122 ? -3.274 -0.707 1.830 1.00 89.56 122 PHE A N 1
ATOM 984 C CA . PHE A 1 122 ? -2.406 -1.162 0.745 1.00 89.56 122 PHE A CA 1
ATOM 985 C C . PHE A 1 122 ? -3.024 -2.345 -0.015 1.00 89.56 122 PHE A C 1
ATOM 987 O O . PHE A 1 122 ? -2.893 -2.426 -1.238 1.00 89.56 122 PHE A O 1
ATOM 994 N N . GLY A 1 123 ? -3.720 -3.251 0.673 1.00 86.62 123 GLY A N 1
ATOM 995 C CA . GLY A 1 123 ? -4.219 -4.487 0.072 1.00 86.62 123 GLY A CA 1
ATOM 996 C C . GLY A 1 123 ? -3.088 -5.397 -0.420 1.00 86.62 123 GLY A C 1
ATOM 997 O O . GLY A 1 123 ? -1.913 -5.030 -0.426 1.00 86.62 123 GLY A O 1
ATOM 998 N N . TYR A 1 124 ? -3.412 -6.618 -0.834 1.00 81.56 124 TYR A N 1
ATOM 999 C CA . TYR A 1 124 ? -2.396 -7.607 -1.218 1.00 81.56 124 TYR A CA 1
ATOM 1000 C C . TYR A 1 124 ? -1.641 -7.229 -2.508 1.00 81.56 124 TYR A C 1
ATOM 1002 O O . TYR A 1 124 ? -0.535 -7.719 -2.741 1.00 81.56 124 TYR A O 1
ATOM 1010 N N . GLU A 1 125 ? -2.228 -6.377 -3.350 1.00 83.69 125 GLU A N 1
ATOM 1011 C CA . GLU A 1 125 ? -1.698 -5.948 -4.644 1.00 83.69 125 GLU A CA 1
ATOM 1012 C C . GLU A 1 125 ? -0.527 -4.980 -4.499 1.00 83.69 125 GLU A C 1
ATOM 1014 O O . GLU A 1 125 ? 0.447 -5.068 -5.252 1.00 83.69 125 GLU A O 1
ATOM 1019 N N . THR A 1 126 ? -0.630 -4.049 -3.545 1.00 88.94 126 THR A N 1
ATOM 1020 C CA . THR A 1 126 ? 0.370 -2.990 -3.357 1.00 88.94 126 THR A CA 1
ATOM 1021 C C . THR A 1 126 ? 1.212 -3.189 -2.099 1.00 88.94 126 THR A C 1
ATOM 1023 O O . THR A 1 126 ? 2.247 -2.532 -1.947 1.00 88.94 126 THR A O 1
ATOM 1026 N N . PHE A 1 127 ? 0.849 -4.129 -1.216 1.00 85.12 127 PHE A N 1
ATOM 1027 C CA . PHE A 1 127 ? 1.641 -4.430 -0.028 1.00 85.12 127 PHE A CA 1
ATOM 1028 C C . PHE A 1 127 ? 3.046 -4.922 -0.398 1.00 85.12 127 PHE A C 1
ATOM 1030 O O . PHE A 1 127 ? 3.225 -5.920 -1.096 1.00 85.12 127 PHE A O 1
ATOM 1037 N N . GLY A 1 128 ? 4.066 -4.215 0.095 1.00 85.31 128 GLY A N 1
ATOM 1038 C CA . GLY A 1 128 ? 5.467 -4.507 -0.217 1.00 85.31 128 GLY A CA 1
ATOM 1039 C C . GLY A 1 128 ? 5.879 -4.132 -1.643 1.00 85.31 128 GLY A C 1
ATOM 1040 O O . GLY A 1 128 ? 6.966 -4.502 -2.070 1.00 85.31 128 GLY A O 1
ATOM 1041 N N . GLN A 1 129 ? 5.031 -3.403 -2.371 1.00 88.12 129 GLN A N 1
ATOM 1042 C CA . GLN A 1 129 ? 5.359 -2.750 -3.641 1.00 88.12 129 GLN A CA 1
ATOM 1043 C C . GLN A 1 129 ? 5.358 -1.233 -3.469 1.00 88.12 129 GLN A C 1
ATOM 1045 O O . GLN A 1 129 ? 6.287 -0.552 -3.896 1.00 88.12 129 GLN A O 1
ATOM 1050 N N . ALA A 1 130 ? 4.329 -0.726 -2.791 1.00 89.75 130 ALA A N 1
ATOM 1051 C CA . ALA A 1 130 ? 4.142 0.676 -2.496 1.00 89.75 130 ALA A CA 1
ATOM 1052 C C . ALA A 1 130 ? 4.588 1.036 -1.068 1.00 89.75 130 ALA A C 1
ATOM 1054 O O . ALA A 1 130 ? 4.520 0.233 -0.136 1.00 89.75 130 ALA A O 1
ATOM 1055 N N . TRP A 1 131 ? 5.011 2.287 -0.902 1.00 86.88 131 TRP A N 1
ATOM 1056 C CA . TRP A 1 131 ? 5.482 2.893 0.352 1.00 86.88 131 TRP A CA 1
ATOM 1057 C C . TRP A 1 131 ? 4.743 4.201 0.678 1.00 86.88 131 TRP A C 1
ATOM 1059 O O . TRP A 1 131 ? 3.841 4.631 -0.046 1.00 86.88 131 TRP A O 1
ATOM 1069 N N . ASP A 1 132 ? 5.155 4.861 1.759 1.00 87.69 132 ASP A N 1
ATOM 1070 C CA . ASP A 1 132 ? 4.483 6.003 2.392 1.00 87.69 132 ASP A CA 1
ATOM 1071 C C . ASP A 1 132 ? 4.120 7.138 1.437 1.00 87.69 132 ASP A C 1
ATOM 1073 O O . ASP A 1 132 ? 3.068 7.759 1.589 1.00 87.69 132 ASP A O 1
ATOM 1077 N N . LYS A 1 133 ? 4.962 7.420 0.435 1.00 90.06 133 LYS A N 1
ATOM 1078 C CA . LYS A 1 133 ? 4.699 8.517 -0.507 1.00 90.06 133 LYS A CA 1
ATOM 1079 C C . LYS A 1 133 ? 3.432 8.268 -1.338 1.00 90.06 133 LYS A C 1
ATOM 1081 O O . LYS A 1 133 ? 2.708 9.215 -1.625 1.00 90.06 133 LYS A O 1
ATOM 1086 N N . HIS A 1 134 ? 3.133 7.008 -1.663 1.00 93.06 134 HIS A N 1
ATOM 1087 C CA . HIS A 1 134 ? 1.955 6.625 -2.449 1.00 93.06 134 HIS A CA 1
ATOM 1088 C C . HIS A 1 134 ? 0.688 6.687 -1.612 1.00 93.06 134 HIS A C 1
ATOM 1090 O O . HIS A 1 134 ? -0.300 7.268 -2.049 1.00 93.06 134 HIS A O 1
ATOM 1096 N N . LEU A 1 135 ? 0.755 6.200 -0.369 1.00 92.19 135 LEU A N 1
ATOM 1097 C CA . LEU A 1 135 ? -0.342 6.362 0.581 1.00 92.19 135 LEU A CA 1
ATOM 1098 C C . LEU A 1 135 ? -0.637 7.845 0.830 1.00 92.19 135 LEU A C 1
ATOM 1100 O O . LEU A 1 135 ? -1.788 8.266 0.776 1.00 92.19 135 LEU A O 1
ATOM 1104 N N . ARG A 1 136 ? 0.400 8.666 1.038 1.00 91.31 136 ARG A N 1
ATOM 1105 C CA . ARG A 1 136 ? 0.241 10.117 1.187 1.00 91.31 136 ARG A CA 1
ATOM 1106 C C . ARG A 1 136 ? -0.436 10.736 -0.031 1.00 91.31 136 ARG A C 1
ATOM 1108 O O . ARG A 1 136 ? -1.312 11.576 0.146 1.00 91.31 136 ARG A O 1
ATOM 1115 N N . GLN A 1 137 ? -0.029 10.353 -1.237 1.00 94.25 137 GLN A N 1
ATOM 1116 C CA . GLN A 1 137 ? -0.611 10.873 -2.471 1.00 94.25 137 GLN A CA 1
ATOM 1117 C C . GLN A 1 137 ? -2.088 10.483 -2.612 1.00 94.25 137 GLN A C 1
ATOM 1119 O O . GLN A 1 137 ? -2.907 11.355 -2.889 1.00 94.25 137 GLN A O 1
ATOM 1124 N N . ALA A 1 138 ? -2.434 9.223 -2.338 1.00 95.12 138 ALA A N 1
ATOM 1125 C CA . ALA A 1 138 ? -3.810 8.729 -2.362 1.00 95.12 138 ALA A CA 1
ATOM 1126 C C . ALA A 1 138 ? -4.700 9.464 -1.345 1.00 95.12 138 ALA A C 1
ATOM 1128 O O . ALA A 1 138 ? -5.725 10.039 -1.703 1.00 95.12 138 ALA A O 1
ATOM 1129 N N . LEU A 1 139 ? -4.270 9.549 -0.080 1.00 94.00 139 LEU A N 1
ATOM 1130 C CA . LEU A 1 139 ? -5.012 10.283 0.951 1.00 94.00 139 LEU A CA 1
ATOM 1131 C C . LEU A 1 139 ? -5.126 11.776 0.621 1.00 94.00 139 LEU A C 1
ATOM 1133 O O . LEU A 1 139 ? -6.124 12.413 0.954 1.00 94.00 139 LEU A O 1
ATOM 1137 N N . PHE A 1 140 ? -4.112 12.358 -0.025 1.00 94.12 140 PHE A N 1
ATOM 1138 C CA . PHE A 1 140 ? -4.154 13.762 -0.422 1.00 94.12 140 PHE A CA 1
ATOM 1139 C C . PHE A 1 140 ? -5.197 14.015 -1.510 1.00 94.12 140 PHE A C 1
ATOM 1141 O O . PHE A 1 140 ? -5.873 15.037 -1.437 1.00 94.12 140 PHE A O 1
ATOM 1148 N N . ARG A 1 141 ? -5.392 13.087 -2.457 1.00 94.88 141 ARG A N 1
ATOM 1149 C CA . ARG A 1 141 ? -6.497 13.167 -3.426 1.00 94.88 141 ARG A CA 1
ATOM 1150 C C . ARG A 1 141 ? -7.858 13.159 -2.725 1.00 94.88 141 ARG A C 1
ATOM 1152 O O . ARG A 1 141 ? -8.656 14.056 -2.964 1.00 94.88 141 ARG A O 1
ATOM 1159 N N . LEU A 1 142 ? -8.064 12.269 -1.752 1.00 93.31 142 LEU A N 1
ATOM 1160 C CA . LEU A 1 142 ? -9.305 12.238 -0.959 1.00 93.31 142 LEU A CA 1
ATOM 1161 C C . LEU A 1 142 ? -9.536 13.516 -0.137 1.00 93.31 142 LEU A C 1
ATOM 1163 O O . LEU A 1 142 ? -10.672 13.960 0.023 1.00 93.31 142 LEU A O 1
ATOM 1167 N N . PHE A 1 143 ? -8.467 14.126 0.376 1.00 93.12 143 PHE A N 1
ATOM 1168 C CA . PHE A 1 143 ? -8.544 15.431 1.035 1.00 93.12 143 PHE A CA 1
ATOM 1169 C C . PHE A 1 143 ? -8.926 16.545 0.047 1.00 93.12 143 PHE A C 1
ATOM 1171 O O . PHE A 1 143 ? -9.758 17.385 0.371 1.00 93.12 143 PHE A O 1
ATOM 1178 N N . GLN A 1 144 ? -8.355 16.550 -1.164 1.00 93.38 144 GLN A N 1
ATOM 1179 C CA . GLN A 1 144 ? -8.710 17.514 -2.218 1.00 93.38 144 GLN A CA 1
ATOM 1180 C C . GLN A 1 144 ? -10.169 17.378 -2.670 1.00 93.38 144 GLN A C 1
ATOM 1182 O O . GLN A 1 144 ? -10.806 18.377 -2.984 1.00 93.38 144 GLN A O 1
ATOM 1187 N N . GLU A 1 145 ? -10.711 16.163 -2.643 1.00 91.88 145 GLU A N 1
ATOM 1188 C CA . GLU A 1 145 ? -12.123 15.881 -2.917 1.00 91.88 145 GLU A CA 1
ATOM 1189 C C . GLU A 1 145 ? -13.062 16.239 -1.751 1.00 91.88 145 GLU A C 1
ATOM 1191 O O . GLU A 1 145 ? -14.280 16.147 -1.890 1.00 91.88 145 GLU A O 1
ATOM 1196 N N . GLY A 1 146 ? -12.524 16.638 -0.593 1.00 90.00 146 GLY A N 1
ATOM 1197 C CA . GLY A 1 146 ? -13.319 16.949 0.597 1.00 90.00 146 GLY A CA 1
ATOM 1198 C C . GLY A 1 146 ? -13.937 15.719 1.270 1.00 90.00 146 GLY A C 1
ATOM 1199 O O . GLY A 1 146 ? -14.895 15.860 2.022 1.00 90.00 146 GLY A O 1
ATOM 1200 N N . ILE A 1 147 ? -13.408 14.519 1.005 1.00 90.00 147 ILE A N 1
ATOM 1201 C CA . ILE A 1 147 ? -13.876 13.246 1.583 1.00 90.00 147 ILE A CA 1
ATOM 1202 C C . ILE A 1 147 ? -13.104 12.901 2.862 1.00 90.00 147 ILE A C 1
ATOM 1204 O O . ILE A 1 147 ? -13.582 12.126 3.686 1.00 90.00 147 ILE A O 1
ATOM 1208 N N . LEU A 1 148 ? -11.909 13.460 3.052 1.00 91.44 148 LEU A N 1
ATOM 1209 C CA . LEU A 1 148 ? -11.006 13.120 4.150 1.00 91.44 148 LEU A CA 1
ATOM 1210 C C . LEU A 1 148 ? -10.544 14.373 4.894 1.00 91.44 148 LEU A C 1
ATOM 1212 O O . LEU A 1 148 ? -10.122 15.337 4.266 1.00 91.44 148 LEU A O 1
ATOM 1216 N N . GLU A 1 149 ? -10.515 14.314 6.225 1.00 89.69 149 GLU A N 1
ATOM 1217 C CA . GLU A 1 149 ? -9.856 15.299 7.088 1.00 89.69 149 GLU A CA 1
ATOM 1218 C C . GLU A 1 149 ? -9.084 14.627 8.238 1.00 89.69 149 GLU A C 1
ATOM 1220 O O . GLU A 1 149 ? -9.431 13.522 8.653 1.00 89.69 149 GLU A O 1
ATOM 1225 N N . PRO A 1 150 ? -8.061 15.276 8.821 1.00 88.25 150 PRO A N 1
ATOM 1226 C CA . PRO A 1 150 ? -7.455 16.534 8.387 1.00 88.25 150 PRO A CA 1
ATOM 1227 C C . PRO A 1 150 ? -6.487 16.306 7.211 1.00 88.25 150 PRO A C 1
ATOM 1229 O O . PRO A 1 150 ? -6.333 15.185 6.724 1.00 88.25 150 PRO A O 1
ATOM 1232 N N . ARG A 1 151 ? -5.801 17.367 6.760 1.00 87.25 151 ARG A N 1
ATOM 1233 C CA . ARG A 1 151 ? -4.783 17.262 5.702 1.00 87.25 151 ARG A CA 1
ATOM 1234 C C . ARG A 1 151 ? -3.775 16.135 6.022 1.00 87.25 151 ARG A C 1
ATOM 1236 O O . ARG A 1 151 ? -3.155 16.178 7.091 1.00 87.25 151 ARG A O 1
ATOM 1243 N N . PRO A 1 152 ? -3.556 15.179 5.099 1.00 84.12 152 PRO A N 1
ATOM 1244 C CA . PRO A 1 152 ? -2.681 14.032 5.315 1.00 84.12 152 PRO A CA 1
ATOM 1245 C C . PRO A 1 152 ? -1.275 14.397 5.773 1.00 84.12 152 PRO A C 1
ATOM 1247 O O . PRO A 1 152 ? -0.644 15.298 5.212 1.00 84.12 152 PRO A O 1
ATOM 1250 N N . TYR A 1 153 ? -0.770 13.643 6.754 1.00 71.69 153 TYR A N 1
ATOM 1251 C CA . TYR A 1 153 ? 0.595 13.734 7.271 1.00 71.69 153 TYR A CA 1
ATOM 1252 C C . TYR A 1 153 ? 1.028 15.141 7.727 1.00 71.69 153 TYR A C 1
ATOM 1254 O O . TYR A 1 153 ? 2.206 15.510 7.627 1.00 71.69 153 TYR A O 1
ATOM 1262 N N . ALA A 1 154 ? 0.097 15.938 8.256 1.00 74.19 154 ALA A N 1
ATOM 1263 C CA . ALA A 1 154 ? 0.480 17.012 9.164 1.00 74.19 154 ALA A CA 1
ATOM 1264 C C . ALA A 1 154 ? 1.204 16.407 10.387 1.00 74.19 154 ALA A C 1
ATOM 1266 O O . ALA A 1 154 ? 1.016 15.238 10.729 1.00 74.19 154 ALA A O 1
ATOM 1267 N N . ARG A 1 155 ? 2.081 17.181 11.033 1.00 70.31 155 ARG A N 1
ATOM 1268 C CA . ARG A 1 155 ? 2.906 16.676 12.141 1.00 70.31 155 ARG A CA 1
ATOM 1269 C C . ARG A 1 155 ? 2.014 16.108 13.257 1.00 70.31 155 ARG A C 1
ATOM 1271 O O . ARG A 1 155 ? 1.196 16.841 13.800 1.00 70.31 155 ARG A O 1
ATOM 1278 N N . GLY A 1 156 ? 2.200 14.828 13.595 1.00 70.38 156 GLY A N 1
ATOM 1279 C CA . GLY A 1 156 ? 1.436 14.134 14.642 1.00 70.38 156 GLY A CA 1
ATOM 1280 C C . GLY A 1 156 ? 0.039 13.654 14.227 1.00 70.38 156 GLY A C 1
ATOM 1281 O O . GLY A 1 156 ? -0.754 13.304 15.095 1.00 70.38 156 GLY A O 1
ATOM 1282 N N . ILE A 1 157 ? -0.282 13.656 12.928 1.00 71.94 157 ILE A N 1
ATOM 1283 C CA . ILE A 1 157 ? -1.555 13.141 12.418 1.00 71.94 157 ILE A CA 1
ATOM 1284 C C . ILE A 1 157 ? -1.385 11.699 11.950 1.00 71.94 157 ILE A C 1
ATOM 1286 O O . ILE A 1 157 ? -0.781 11.426 10.914 1.00 71.94 157 ILE A O 1
ATOM 1290 N N . GLU A 1 158 ? -1.988 10.796 12.710 1.00 79.19 158 GLU A N 1
ATOM 1291 C CA . GLU A 1 158 ? -2.041 9.359 12.423 1.00 79.19 158 GLU A CA 1
ATOM 1292 C C . GLU A 1 158 ? -3.485 8.876 12.217 1.00 79.19 158 GLU A C 1
ATOM 1294 O O . GLU A 1 158 ? -3.720 7.740 11.823 1.00 79.19 158 GLU A O 1
ATOM 1299 N N . LYS A 1 159 ? -4.471 9.754 12.442 1.00 81.81 159 LYS A N 1
ATOM 1300 C CA . LYS A 1 159 ? -5.899 9.448 12.330 1.00 81.81 159 LYS A CA 1
ATOM 1301 C C . LYS A 1 159 ? -6.571 10.401 11.358 1.00 81.81 159 LYS A C 1
ATOM 1303 O O . LYS A 1 159 ? -6.379 11.614 11.447 1.00 81.81 159 LYS A O 1
ATOM 1308 N N . TYR A 1 160 ? -7.395 9.837 10.490 1.00 86.19 160 TYR A N 1
ATOM 1309 C CA . TYR A 1 160 ? -8.172 10.551 9.491 1.00 86.19 160 TYR A CA 1
ATOM 1310 C C . TYR A 1 160 ? -9.636 10.149 9.605 1.00 86.19 160 TYR A C 1
ATOM 1312 O O . TYR A 1 160 ? -9.951 8.983 9.827 1.00 86.19 160 TYR A O 1
ATOM 1320 N N . ASN A 1 161 ? -10.531 11.109 9.447 1.00 84.88 161 ASN A N 1
ATOM 1321 C CA . ASN A 1 161 ? -11.967 10.898 9.463 1.00 84.88 161 ASN A CA 1
ATOM 1322 C C . ASN A 1 161 ? -12.527 11.147 8.065 1.00 84.88 161 ASN A C 1
ATOM 1324 O O . ASN A 1 161 ? -12.089 12.055 7.356 1.00 84.88 161 ASN A O 1
ATOM 1328 N N . GLY A 1 162 ? -13.507 10.333 7.690 1.00 81.44 162 GLY A N 1
ATOM 1329 C CA . GLY A 1 162 ? -14.296 10.543 6.492 1.00 81.44 162 GLY A CA 1
ATOM 1330 C C . GLY A 1 162 ? -15.281 11.677 6.721 1.00 81.44 162 GLY A C 1
ATOM 1331 O O . GLY A 1 162 ? -16.041 11.663 7.691 1.00 81.44 162 GLY A O 1
ATOM 1332 N N . ILE A 1 163 ? -15.293 12.648 5.821 1.00 79.94 163 ILE A N 1
ATOM 1333 C CA . ILE A 1 163 ? -16.366 13.624 5.730 1.00 79.94 163 ILE A CA 1
ATOM 1334 C C . ILE A 1 163 ? -17.439 12.992 4.858 1.00 79.94 163 ILE A C 1
ATOM 1336 O O . ILE A 1 163 ? -17.213 12.656 3.696 1.00 79.94 163 ILE A O 1
ATOM 1340 N N . ARG A 1 164 ? -18.634 12.813 5.419 1.00 61.38 164 ARG A N 1
ATOM 1341 C CA . ARG A 1 164 ? -19.792 12.459 4.603 1.00 61.38 164 ARG A CA 1
ATOM 1342 C C . ARG A 1 164 ? -20.099 13.679 3.728 1.00 61.38 164 ARG A C 1
ATOM 1344 O O . ARG A 1 164 ? -20.340 14.739 4.312 1.00 61.38 164 ARG A O 1
ATOM 1351 N N . PRO A 1 165 ? -20.110 13.583 2.386 1.00 54.62 165 PRO A N 1
ATOM 1352 C CA . PRO A 1 165 ? -20.582 14.697 1.580 1.00 54.62 165 PRO A CA 1
ATOM 1353 C C . PRO A 1 165 ? -22.017 14.992 2.019 1.00 54.62 165 PRO A C 1
ATOM 1355 O O . PRO A 1 165 ? -22.872 14.101 2.003 1.00 54.62 165 PRO A O 1
ATOM 1358 N N . GLN A 1 166 ? -22.274 16.210 2.504 1.00 44.56 166 GLN A N 1
ATOM 1359 C CA . GLN A 1 166 ? -23.653 16.623 2.731 1.00 44.56 166 GLN A CA 1
ATOM 1360 C C . GLN A 1 166 ? -24.357 16.601 1.371 1.00 44.56 166 GLN A C 1
ATOM 1362 O O . GLN A 1 166 ? -23.780 17.097 0.398 1.00 44.56 166 GLN A O 1
ATOM 1367 N N . PRO A 1 167 ? -25.562 16.016 1.256 1.00 41.19 167 PRO A N 1
ATOM 1368 C CA . PRO A 1 167 ? -26.332 16.158 0.034 1.00 41.19 167 PRO A CA 1
ATOM 1369 C C . PRO A 1 167 ? -26.523 17.654 -0.221 1.00 41.19 167 PRO A C 1
ATOM 1371 O O . PRO A 1 167 ? -26.974 18.387 0.660 1.00 41.19 167 PRO A O 1
ATOM 1374 N N . SER A 1 168 ? -26.111 18.101 -1.409 1.00 41.19 168 SER A N 1
ATOM 1375 C CA . SER A 1 168 ? -26.338 19.462 -1.885 1.00 41.19 168 SER A CA 1
ATOM 1376 C C . SER A 1 168 ? -27.807 19.823 -1.661 1.00 41.19 168 SER A C 1
ATOM 1378 O O . SER A 1 168 ? -28.697 19.103 -2.109 1.00 41.19 168 SER A O 1
ATOM 1380 N N . THR A 1 169 ? -28.069 20.934 -0.978 1.00 45.84 169 THR A N 1
ATOM 1381 C CA . THR A 1 169 ? -29.401 21.492 -0.690 1.00 45.84 169 THR A CA 1
ATOM 1382 C C . THR A 1 169 ? -30.132 22.013 -1.942 1.00 45.84 169 THR A C 1
ATOM 1384 O O . THR A 1 169 ? -30.978 22.896 -1.843 1.00 45.84 169 THR A O 1
ATOM 1387 N N . ALA A 1 170 ? -29.823 21.482 -3.128 1.00 50.06 170 ALA A N 1
ATOM 1388 C CA . ALA A 1 170 ? -30.358 21.937 -4.408 1.00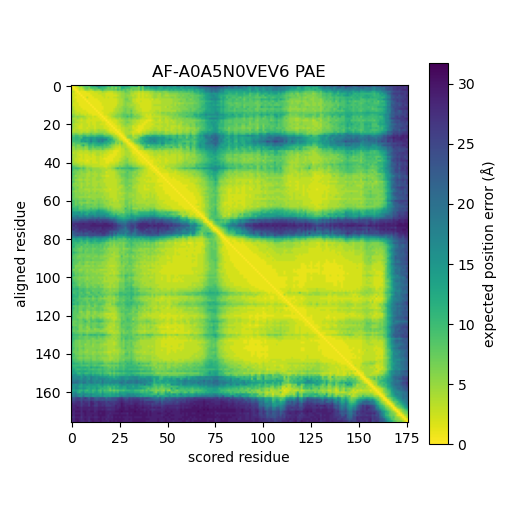 50.06 170 ALA A CA 1
ATOM 1389 C C . ALA A 1 170 ? -31.673 21.255 -4.840 1.00 50.06 170 ALA A C 1
ATOM 1391 O O . ALA A 1 170 ? -32.264 21.713 -5.808 1.00 50.06 170 ALA A O 1
ATOM 1392 N N . ASP A 1 171 ? -32.158 20.233 -4.125 1.00 48.03 171 ASP A N 1
ATOM 1393 C CA . ASP A 1 171 ? -33.424 19.537 -4.435 1.00 48.03 171 ASP A CA 1
ATOM 1394 C C . ASP A 1 171 ? -34.409 19.563 -3.252 1.00 48.03 171 ASP A C 1
ATOM 1396 O O . ASP A 1 171 ? -34.934 18.541 -2.809 1.00 48.03 171 ASP A O 1
ATOM 1400 N N . ALA A 1 172 ? -34.676 20.754 -2.711 1.00 41.50 172 ALA A N 1
ATOM 1401 C CA . ALA A 1 172 ? -35.915 20.962 -1.967 1.00 41.50 172 ALA A CA 1
ATOM 1402 C C . ALA A 1 172 ? -37.036 21.243 -2.988 1.00 41.50 172 ALA A C 1
ATOM 1404 O O . ALA A 1 172 ? -36.919 22.219 -3.734 1.00 41.50 172 ALA A O 1
ATOM 1405 N N . PRO A 1 173 ? -38.100 20.422 -3.069 1.00 49.09 173 PRO A N 1
ATOM 1406 C CA . PRO A 1 173 ? -39.234 20.744 -3.920 1.00 49.09 173 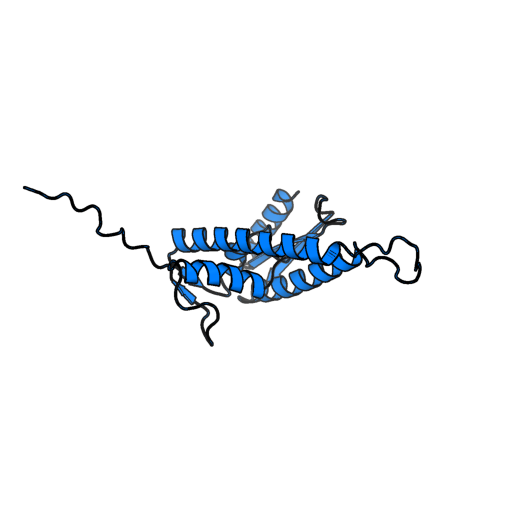PRO A CA 1
ATOM 1407 C C . PRO A 1 173 ? -39.925 22.003 -3.377 1.00 49.09 173 PRO A C 1
ATOM 1409 O O . PRO A 1 173 ? -40.213 22.099 -2.185 1.00 49.09 173 PRO A O 1
ATOM 1412 N N . ASP A 1 174 ? -40.154 22.974 -4.263 1.00 52.88 174 ASP A N 1
ATOM 1413 C CA . ASP A 1 174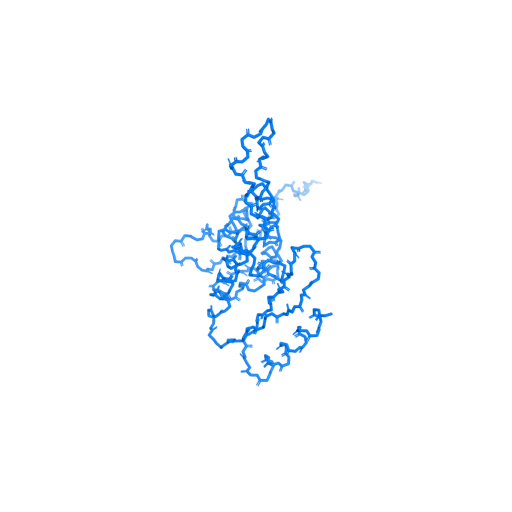 ? -40.961 24.172 -4.010 1.00 52.88 174 ASP A CA 1
ATOM 1414 C C . ASP A 1 174 ? -42.417 23.726 -3.798 1.00 52.88 174 ASP A C 1
ATOM 1416 O O . ASP A 1 174 ? -43.147 23.468 -4.756 1.00 52.88 174 ASP A O 1
ATOM 1420 N N . GLU A 1 175 ? -42.821 23.546 -2.539 1.00 46.41 175 GLU A N 1
ATOM 1421 C CA . GLU A 1 175 ? -44.225 23.357 -2.174 1.00 46.41 175 GLU A CA 1
ATOM 1422 C C . GLU A 1 175 ? -44.954 24.705 -2.293 1.00 46.41 175 GLU A C 1
ATOM 1424 O O . GLU A 1 175 ? -44.798 25.601 -1.458 1.00 46.41 175 GLU A O 1
ATOM 1429 N N . ARG A 1 176 ? -45.773 24.828 -3.342 1.00 51.03 176 ARG A N 1
ATOM 1430 C CA . ARG A 1 176 ? -46.876 25.791 -3.443 1.00 51.03 176 ARG A CA 1
ATOM 1431 C C . ARG A 1 176 ? -48.194 25.068 -3.647 1.00 51.03 176 ARG A C 1
ATOM 1433 O O . ARG A 1 176 ? -48.205 24.088 -4.425 1.00 51.03 176 ARG A O 1
#

Sequence (176 aa):
MADIAHGYAQRIQERTGCAATLIPVRDRAHKQPLYWLVHFTRHPDGLWWIRDAAARAAAEWRRYCSPPPDTEQDGLFSLEDPFPAEEEERQATWVDIIEGHARDVLGARGRISLPEDAYELFGYETFGQAWDKHLRQALFRLFQEGILEPRPYARGIEKYNGIRPQPSTADAPDER

Solvent-accessible surface area (backbone atoms only — not comparable to full-atom values): 10178 Å² total; per-residue (Å²): 110,70,67,56,55,50,54,52,45,50,57,47,25,77,74,67,72,32,50,72,46,71,36,75,41,49,92,43,97,91,48,74,57,78,49,71,52,74,48,75,34,78,53,82,57,45,64,54,55,52,23,43,55,35,12,53,53,43,53,54,49,52,43,66,78,51,61,70,62,71,78,83,61,86,47,102,69,74,68,77,62,61,58,66,61,56,51,49,56,49,51,52,53,45,21,54,51,27,34,51,33,44,50,50,43,27,72,76,66,41,40,49,45,59,64,78,43,49,64,64,31,40,36,81,87,28,43,28,59,50,44,70,70,41,54,49,50,22,49,38,52,38,32,76,70,58,38,37,36,65,72,65,75,43,93,91,53,45,64,38,37,43,44,76,79,73,80,74,84,81,78,69,81,85,87,126

pLDDT: mean 81.93, std 13.33, range [41.19, 96.44]

Nearest PDB structures (foldseek):
  7plo-assembly1_S  TM=5.979E-01  e=8.274E-02  Homo sapiens
  2lso-assembly1_A  TM=5.178E-01  e=5.310E-01  Homo sapiens
  5n4w-assembly1_A  TM=4.103E-01  e=1.786E-01  Homo sapiens
  5aim-assembly1_A  TM=5.468E-01  e=3.633E+00  Saccharomyces cerevisiae
  4ets-assembly1_B  TM=5.041E-01  e=7.842E+00  Campylobacter jejuni subsp. jejuni

Organism: NCBI:txid2596893

Foldseek 3Di:
DVVVVVVVQVVCCVVPVWDKDWAFDDPAPPDGGPDIDIDTGPDQCPQQVVQAVLQVVVLVVNCVVQPQPDPVPPDPDRDGRCVVVVVVVVLVVQLVQLLVLVVVCCVVPQKDAPPNCVCSSRDRVRRSNDHDVSNLSSQQVCVVVVQKDDRPPDPPDRMIGGDDPDPPPPDDDPDD

Radius of gyration: 20.7 Å; Cα contacts (8 Å, |Δi|>4): 206; chains: 1; bounding box: 76×48×52 Å

Mean predicted aligned error: 9.32 Å

Secondary structure (DSSP, 8-state):
-HHHHHHHHHHHHHHH--EEEEEEE-SSTTSPPSEEEEEEE-STTHHHHHHHHHHHHHHHHHHHHSPPP-TT---S------HHHHHHHHHHHHHHHHHHHHHHHHHHHSEEETTTTHHHHHHHHHBTTB-HHHHHHHHHHHHHTTSEES-TT-TT--EEEEPPPPPPTT------